Protein AF-A0A1C1CW40-F1 (afdb_monomer_lite)

Organism: NCBI:txid86049

Sequence (262 aa):
MAEMMTGASKAAVYARRAAIYAVTRKVVQNPKNLPLDTTLLHLVVASLAETRLGNVELADKHFTGLLQLLRLRNGLRTFQEIGLHLGLGMLHAFLVGQVPLFRTRGEILDALGRMRLPRARRPVPRSIRRYFEPFCFTGAHLGNLHLLNMIMAAEPAGFMDRLVYNITGSGERLTPVAMTFMIGQSAVEVREWFGPDPLVRSWETIEFVRLLAHAIVSREATARAMSGWLTGAGSADVDLEALKAEILDEWDMSQALGGLMH

pLDDT: mean 78.69, std 12.31, range [29.92, 96.56]

Structure (mmCIF, N/CA/C/O backbone):
data_AF-A0A1C1CW40-F1
#
_entry.id   AF-A0A1C1CW40-F1
#
loop_
_atom_site.group_PDB
_atom_site.id
_atom_site.type_symbol
_atom_site.label_atom_id
_atom_site.label_alt_id
_atom_site.label_comp_id
_atom_site.label_asym_id
_atom_site.label_entity_id
_atom_site.label_seq_id
_atom_site.pdbx_PDB_ins_code
_atom_site.Cartn_x
_atom_site.Cartn_y
_atom_site.Cartn_z
_atom_site.occupancy
_atom_site.B_iso_or_equiv
_atom_site.auth_seq_id
_atom_site.auth_comp_id
_atom_site.auth_asym_id
_atom_site.auth_atom_id
_atom_site.pdbx_PDB_model_num
ATOM 1 N N . MET A 1 1 ? -3.591 16.213 -8.125 1.00 32.91 1 MET A N 1
ATOM 2 C CA . MET A 1 1 ? -4.038 16.662 -9.461 1.00 32.91 1 MET A CA 1
ATOM 3 C C . MET A 1 1 ? -4.829 15.528 -10.094 1.00 32.91 1 MET A C 1
ATOM 5 O O . MET A 1 1 ? -4.238 14.505 -10.409 1.00 32.91 1 MET A O 1
ATOM 9 N N . ALA A 1 2 ? -6.154 15.652 -10.185 1.00 42.50 2 ALA A N 1
ATOM 10 C CA . ALA A 1 2 ? -6.964 14.725 -10.969 1.00 42.50 2 ALA A CA 1
ATOM 11 C C . ALA A 1 2 ? -6.813 15.131 -12.440 1.00 42.50 2 ALA A C 1
ATOM 13 O O . ALA A 1 2 ? -7.249 16.218 -12.815 1.00 42.50 2 ALA A O 1
ATOM 14 N N . GLU A 1 3 ? -6.136 14.323 -13.257 1.00 41.66 3 GLU A N 1
ATOM 15 C CA . GLU A 1 3 ? -6.159 14.515 -14.709 1.00 41.66 3 GLU A CA 1
ATOM 16 C C . GLU A 1 3 ? -7.619 14.574 -15.174 1.00 41.66 3 GLU A C 1
ATOM 18 O O . GLU A 1 3 ? -8.426 13.711 -14.816 1.00 41.66 3 GL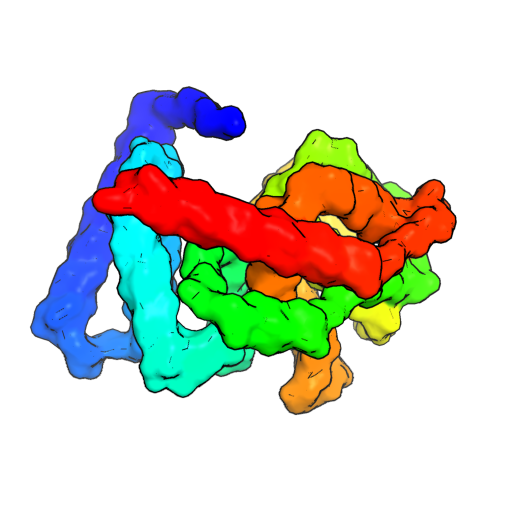U A O 1
ATOM 23 N N . MET A 1 4 ? -7.975 15.596 -15.960 1.00 43.94 4 MET A N 1
ATOM 24 C CA . MET A 1 4 ? -9.290 15.663 -16.593 1.00 43.94 4 MET A CA 1
ATOM 25 C C . MET A 1 4 ? -9.454 14.457 -17.518 1.00 43.94 4 MET A C 1
ATOM 27 O O . MET A 1 4 ? -8.972 14.441 -18.649 1.00 43.94 4 MET A O 1
ATOM 31 N N . MET A 1 5 ? -10.148 13.436 -17.022 1.00 54.47 5 MET A N 1
ATOM 32 C CA . MET A 1 5 ? -10.508 12.257 -17.793 1.00 54.47 5 MET A CA 1
ATOM 33 C C . MET A 1 5 ? -11.326 12.681 -19.019 1.00 54.47 5 MET A C 1
ATOM 35 O O . MET A 1 5 ? -12.423 13.232 -18.888 1.00 54.47 5 MET A O 1
ATOM 39 N N . THR A 1 6 ? -10.797 12.407 -20.214 1.00 55.00 6 THR A N 1
ATOM 40 C CA . THR A 1 6 ? -11.496 12.589 -21.494 1.00 55.00 6 THR A CA 1
ATOM 41 C C . THR A 1 6 ? -12.830 11.837 -21.496 1.00 55.00 6 THR A C 1
ATOM 43 O O . THR A 1 6 ? -12.980 10.831 -20.796 1.00 55.00 6 THR A O 1
ATOM 46 N N . GLY A 1 7 ? -13.802 12.266 -22.310 1.00 56.34 7 GLY A N 1
ATOM 47 C CA . GLY A 1 7 ? -15.113 11.601 -22.395 1.00 56.34 7 GLY A CA 1
ATOM 48 C C . GLY A 1 7 ? -15.015 10.089 -22.653 1.00 56.34 7 GLY A C 1
ATOM 49 O O . GLY A 1 7 ? -15.689 9.303 -21.987 1.00 56.34 7 GLY A O 1
ATOM 50 N N . ALA A 1 8 ? -14.090 9.672 -23.526 1.00 52.62 8 ALA A N 1
ATOM 51 C CA . ALA A 1 8 ? -13.811 8.262 -23.804 1.00 52.62 8 ALA A CA 1
ATOM 52 C C . ALA A 1 8 ? -13.273 7.509 -22.574 1.00 52.62 8 ALA A C 1
ATOM 54 O O . ALA A 1 8 ? -13.697 6.387 -22.289 1.00 52.62 8 ALA A O 1
ATOM 55 N N . SER A 1 9 ? -12.382 8.136 -21.799 1.00 66.81 9 SER A N 1
ATOM 56 C CA . SER A 1 9 ? -11.852 7.522 -20.580 1.00 66.81 9 SER A CA 1
ATOM 57 C C . SER A 1 9 ? -12.927 7.374 -19.494 1.00 66.81 9 SER A C 1
ATOM 59 O O . SER A 1 9 ? -12.995 6.323 -18.858 1.00 66.81 9 SER A O 1
ATOM 61 N N . LYS A 1 10 ? -13.838 8.349 -19.341 1.00 70.06 10 LYS A N 1
ATOM 62 C CA . LYS A 1 10 ? -14.982 8.235 -18.419 1.00 70.06 10 LYS A CA 1
ATOM 63 C C . LYS A 1 10 ? -15.922 7.101 -18.823 1.00 70.06 10 LYS A C 1
ATOM 65 O O . LYS A 1 10 ? -16.286 6.295 -17.971 1.00 70.06 10 LYS A O 1
ATOM 70 N N . ALA A 1 11 ? -16.275 6.995 -20.106 1.00 74.25 11 ALA A N 1
ATOM 71 C CA . ALA A 1 11 ? -17.135 5.921 -20.610 1.00 74.25 11 ALA A CA 1
ATOM 72 C C . ALA A 1 11 ? -16.536 4.529 -20.340 1.00 74.25 11 ALA A C 1
ATOM 74 O O . ALA A 1 11 ? -17.233 3.635 -19.858 1.00 74.25 11 ALA A O 1
ATOM 75 N N . ALA A 1 12 ? -15.227 4.362 -20.556 1.00 74.00 12 ALA A N 1
ATOM 76 C CA . ALA A 1 12 ? -14.528 3.119 -20.240 1.00 74.00 12 ALA A CA 1
ATOM 77 C C . ALA A 1 12 ? -14.567 2.787 -18.736 1.00 74.00 12 ALA A C 1
ATOM 79 O O . ALA A 1 12 ? -14.738 1.622 -18.368 1.00 74.00 12 ALA A O 1
ATOM 80 N N . VAL A 1 13 ? -14.443 3.787 -17.853 1.00 71.44 13 VAL A N 1
ATOM 81 C CA . VAL A 1 13 ? -14.573 3.574 -16.402 1.00 71.44 13 VAL A CA 1
ATOM 82 C C . VAL A 1 13 ? -16.010 3.221 -16.015 1.00 71.44 13 VAL A C 1
ATOM 84 O O . VAL A 1 13 ? -16.196 2.292 -15.234 1.00 71.44 13 VAL A O 1
ATOM 87 N N . TYR A 1 14 ? -17.025 3.866 -16.597 1.00 76.56 14 TYR A N 1
ATOM 88 C CA . TYR A 1 14 ? -18.431 3.514 -16.363 1.00 76.56 14 TYR A CA 1
ATOM 89 C C . TYR A 1 14 ? -18.772 2.093 -16.819 1.00 76.56 14 TYR A C 1
ATOM 91 O O . TYR A 1 14 ? -19.431 1.365 -16.081 1.00 76.56 14 TYR A O 1
ATOM 99 N N . ALA A 1 15 ? -18.288 1.668 -17.989 1.00 76.81 15 ALA A N 1
ATOM 100 C CA . ALA A 1 15 ? -18.485 0.303 -18.473 1.00 76.81 15 ALA A CA 1
ATOM 101 C C . ALA A 1 15 ? -17.858 -0.728 -17.517 1.00 76.81 15 ALA A C 1
ATOM 103 O O . ALA A 1 15 ? -18.503 -1.711 -17.147 1.00 76.81 15 ALA A O 1
ATOM 104 N N . ARG A 1 16 ? -16.630 -0.468 -17.042 1.00 71.81 16 ARG A N 1
ATOM 105 C CA . ARG A 1 16 ? -15.967 -1.312 -16.033 1.00 71.81 16 A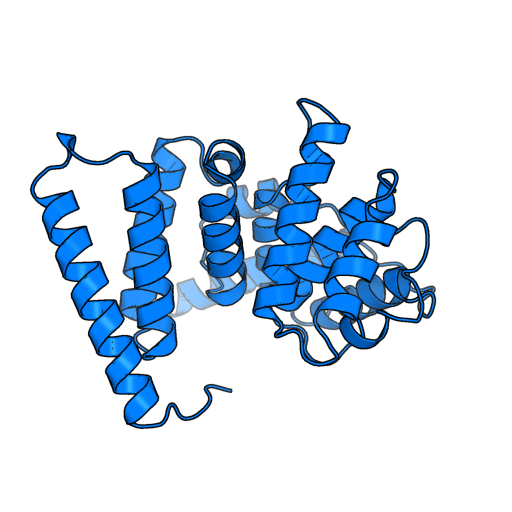RG A CA 1
ATOM 106 C C . ARG A 1 16 ? -16.745 -1.328 -14.721 1.00 71.81 16 ARG A C 1
ATOM 108 O O . ARG A 1 16 ? -16.991 -2.402 -14.191 1.00 71.81 16 ARG A O 1
ATOM 115 N N . ARG A 1 17 ? -17.187 -0.166 -14.230 1.00 76.38 17 ARG A N 1
ATOM 116 C CA . ARG A 1 17 ? -18.017 -0.025 -13.023 1.00 76.38 17 ARG A CA 1
ATOM 117 C C . ARG A 1 17 ? -19.300 -0.851 -13.113 1.00 76.38 17 ARG A C 1
ATOM 119 O O . ARG A 1 17 ? -19.607 -1.600 -12.191 1.00 76.38 17 ARG A O 1
ATOM 126 N N . ALA A 1 18 ? -20.027 -0.747 -14.225 1.00 80.25 18 ALA A N 1
ATOM 127 C CA . ALA A 1 18 ? -21.255 -1.502 -14.447 1.00 80.25 18 ALA A CA 1
ATOM 128 C C . ALA A 1 18 ? -20.997 -3.016 -14.437 1.00 80.25 18 ALA A C 1
ATOM 130 O O . ALA A 1 18 ? -21.731 -3.756 -13.784 1.00 80.25 18 ALA A O 1
ATOM 131 N N . ALA A 1 19 ? -19.922 -3.468 -15.091 1.00 76.75 19 ALA A N 1
ATOM 132 C CA . ALA A 1 19 ? -19.513 -4.869 -15.062 1.00 76.75 19 ALA A CA 1
ATOM 133 C C . ALA A 1 19 ? -19.164 -5.334 -13.638 1.00 76.75 19 ALA A C 1
ATOM 135 O O . ALA A 1 19 ? -19.649 -6.377 -13.204 1.00 76.75 19 ALA A O 1
ATOM 136 N N . ILE A 1 20 ? -18.398 -4.537 -12.885 1.00 73.44 20 ILE A N 1
ATOM 137 C CA . ILE A 1 20 ? -18.027 -4.841 -11.496 1.00 73.44 20 ILE A CA 1
ATOM 138 C C . ILE A 1 20 ? -19.280 -4.996 -10.637 1.00 73.44 20 ILE A C 1
ATOM 140 O O . ILE A 1 20 ? -19.428 -6.012 -9.972 1.00 73.44 20 ILE A O 1
ATOM 144 N N . TYR A 1 21 ? -20.225 -4.055 -10.694 1.00 79.44 21 TYR A N 1
ATOM 145 C CA . TYR A 1 21 ? -21.459 -4.141 -9.908 1.00 79.44 21 TYR A CA 1
ATOM 146 C C . TYR A 1 21 ? -22.389 -5.260 -10.343 1.00 79.44 21 TYR A C 1
ATOM 148 O O . TYR A 1 21 ? -23.025 -5.874 -9.487 1.00 79.44 21 TYR A O 1
ATOM 156 N N . ALA A 1 22 ? -22.446 -5.581 -11.634 1.00 78.12 22 ALA A N 1
ATOM 157 C CA . ALA A 1 22 ? -23.174 -6.753 -12.095 1.00 78.12 22 ALA A CA 1
ATOM 158 C C . ALA A 1 22 ? -22.599 -8.037 -11.475 1.00 78.12 22 ALA A C 1
ATOM 160 O O . ALA A 1 22 ? -23.365 -8.906 -11.057 1.00 78.12 22 ALA A O 1
ATOM 161 N N . VAL A 1 23 ? -21.271 -8.147 -11.360 1.00 71.69 23 VAL A N 1
ATOM 162 C CA . VAL A 1 23 ? -20.637 -9.296 -10.702 1.00 71.69 23 VAL A CA 1
ATOM 163 C C . VAL A 1 23 ? -20.811 -9.239 -9.181 1.00 71.69 23 VAL A C 1
ATOM 165 O O . VAL A 1 23 ? -21.270 -10.221 -8.606 1.00 71.69 23 VAL A O 1
ATOM 168 N N . THR A 1 24 ? -20.575 -8.098 -8.526 1.00 71.06 24 THR A N 1
ATOM 169 C CA . THR A 1 24 ? -20.787 -7.924 -7.076 1.00 71.06 24 THR A CA 1
ATOM 170 C C . THR A 1 24 ? -22.228 -8.236 -6.670 1.00 71.06 24 THR A C 1
ATOM 172 O O . THR A 1 24 ? -22.459 -8.873 -5.647 1.00 71.06 24 THR A O 1
ATOM 175 N N . ARG A 1 25 ? -23.224 -7.867 -7.483 1.00 75.00 25 ARG A N 1
ATOM 176 C CA . ARG A 1 25 ? -24.629 -8.206 -7.220 1.00 75.00 25 ARG A CA 1
ATOM 177 C C . ARG A 1 25 ? -24.867 -9.713 -7.264 1.00 75.00 25 ARG A C 1
ATOM 179 O O . ARG A 1 25 ? -25.531 -10.234 -6.375 1.00 75.00 25 ARG A O 1
ATOM 186 N N . LYS A 1 26 ? -24.297 -10.408 -8.256 1.00 71.88 26 LYS A N 1
ATOM 187 C CA . LYS A 1 26 ? -24.351 -11.878 -8.333 1.00 71.88 26 LYS A CA 1
ATOM 188 C C . LYS A 1 26 ? -23.695 -12.522 -7.107 1.00 71.88 26 LYS A C 1
ATOM 190 O O . LYS A 1 26 ? -24.226 -13.503 -6.597 1.00 71.88 26 LYS A O 1
ATOM 195 N N . VAL A 1 27 ? -22.599 -11.938 -6.611 1.00 66.88 27 VAL A N 1
ATOM 196 C CA . VAL A 1 27 ? -21.907 -12.376 -5.385 1.00 66.88 27 VAL A CA 1
ATOM 197 C C . VAL A 1 27 ? -22.821 -12.247 -4.165 1.00 66.88 27 VAL A C 1
ATOM 199 O O . VAL A 1 27 ? -23.014 -13.215 -3.438 1.00 66.88 27 VAL A O 1
ATOM 202 N N . VAL A 1 28 ? -23.431 -11.076 -3.961 1.00 67.88 28 VAL A N 1
ATOM 203 C CA . VAL A 1 28 ? -24.331 -10.820 -2.822 1.00 67.88 28 VAL A CA 1
ATOM 204 C C . VAL A 1 28 ? -25.572 -11.714 -2.873 1.00 67.88 28 VAL A C 1
ATOM 206 O O . VAL A 1 28 ? -26.029 -12.195 -1.840 1.00 67.88 28 VAL A O 1
ATOM 209 N N . GLN A 1 29 ? -26.113 -11.961 -4.068 1.00 74.44 29 GLN A N 1
ATOM 210 C CA . GLN A 1 29 ? -27.292 -12.810 -4.258 1.00 74.44 29 GLN A CA 1
ATOM 211 C C . GLN A 1 29 ? -27.010 -14.299 -4.038 1.00 74.44 29 GLN A C 1
ATOM 213 O O . GLN A 1 29 ? -27.935 -15.046 -3.728 1.00 74.44 29 GLN A O 1
ATOM 218 N N . ASN A 1 30 ? -25.758 -14.741 -4.181 1.00 70.69 30 ASN A N 1
ATOM 219 C CA . ASN A 1 30 ? -25.375 -16.115 -3.888 1.00 70.69 30 ASN A CA 1
ATOM 220 C C . ASN A 1 30 ? -24.040 -16.185 -3.122 1.00 70.69 30 ASN A C 1
ATOM 222 O O . ASN A 1 30 ? -22.999 -16.489 -3.713 1.00 70.69 30 ASN A O 1
ATOM 226 N N . PRO A 1 31 ? -24.069 -15.972 -1.792 1.00 62.97 31 PRO A N 1
ATOM 227 C CA . PRO A 1 31 ? -22.866 -15.978 -0.960 1.00 62.97 31 PRO A CA 1
ATOM 228 C C . PRO A 1 31 ? -22.131 -17.323 -0.951 1.00 62.97 31 PRO A C 1
ATOM 230 O O . PRO A 1 31 ? -20.929 -17.363 -0.717 1.00 62.97 31 PRO A O 1
ATOM 233 N N . LYS A 1 32 ? -22.838 -18.433 -1.217 1.00 68.19 32 LYS A N 1
ATOM 234 C CA . LYS A 1 32 ? -22.245 -19.779 -1.251 1.00 68.19 32 LYS A CA 1
ATOM 235 C C . LYS A 1 32 ? -21.368 -20.010 -2.484 1.00 68.19 32 LYS A C 1
ATOM 237 O O . LYS A 1 32 ? -20.561 -20.932 -2.478 1.00 68.19 32 LYS A O 1
ATOM 242 N N . ASN A 1 33 ? -21.526 -19.198 -3.531 1.00 54.28 33 ASN A N 1
ATOM 243 C CA . ASN A 1 33 ? -20.908 -19.448 -4.831 1.00 54.28 33 ASN A CA 1
ATOM 244 C C . ASN A 1 33 ? -19.537 -18.804 -5.028 1.00 54.28 33 ASN A C 1
ATOM 246 O O . ASN A 1 33 ? -18.923 -19.062 -6.063 1.00 54.28 33 ASN A O 1
ATOM 250 N N . LEU A 1 34 ? -19.054 -17.963 -4.111 1.00 62.97 34 LEU A N 1
ATOM 251 C CA . LEU A 1 34 ? -17.826 -17.211 -4.353 1.00 62.97 34 LEU A CA 1
ATOM 252 C C . LEU A 1 34 ? -16.822 -17.290 -3.202 1.00 62.97 34 LEU A C 1
ATOM 254 O O . LEU A 1 34 ? -17.159 -16.952 -2.067 1.00 62.97 34 LEU A O 1
ATOM 258 N N . PRO A 1 35 ? -15.566 -17.676 -3.503 1.00 73.50 35 PRO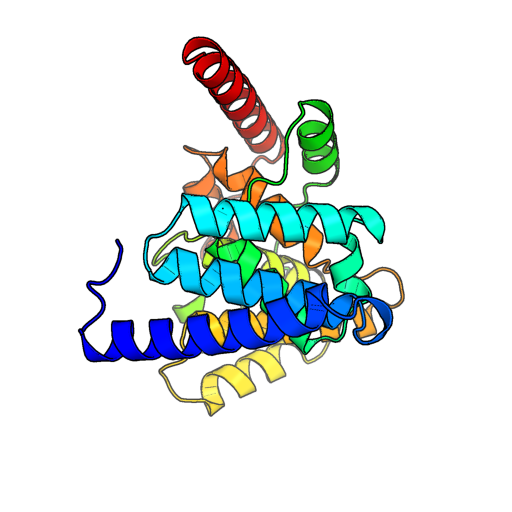 A N 1
ATOM 259 C CA . PRO A 1 35 ? -14.463 -17.565 -2.564 1.00 73.50 35 PRO A CA 1
ATOM 260 C C . PRO A 1 35 ? -14.303 -16.119 -2.086 1.00 73.50 35 PRO A C 1
ATOM 262 O O . PRO A 1 35 ? -14.406 -15.175 -2.876 1.00 73.50 35 PRO A O 1
ATOM 265 N N . LEU A 1 36 ? -13.990 -15.948 -0.801 1.00 78.56 36 LEU A N 1
ATOM 266 C CA . LEU A 1 36 ? -13.732 -14.650 -0.173 1.00 78.56 36 LEU A CA 1
ATOM 267 C C . LEU A 1 36 ? -12.749 -13.789 -0.989 1.00 78.56 36 LEU A C 1
ATOM 269 O O . LEU A 1 36 ? -12.988 -12.599 -1.182 1.00 78.56 36 LEU A O 1
ATOM 273 N N . ASP A 1 37 ? -11.699 -14.401 -1.537 1.00 81.62 37 ASP A N 1
ATOM 274 C CA . ASP A 1 37 ? -10.682 -13.768 -2.388 1.00 81.62 37 ASP A CA 1
ATOM 275 C C . ASP A 1 37 ? -11.281 -13.016 -3.577 1.00 81.62 37 ASP A C 1
ATOM 277 O O . ASP A 1 37 ? -10.875 -11.894 -3.895 1.00 81.62 37 ASP A O 1
ATOM 281 N N . THR A 1 38 ? -12.284 -13.612 -4.224 1.00 78.69 38 THR A N 1
ATOM 282 C CA . THR A 1 38 ? -12.960 -12.986 -5.354 1.00 78.69 38 THR A CA 1
ATOM 283 C C . THR A 1 38 ? -13.763 -11.779 -4.889 1.00 78.69 38 THR A C 1
ATOM 285 O O . THR A 1 38 ? -13.698 -10.729 -5.523 1.00 78.69 38 THR A O 1
ATOM 288 N N . THR A 1 39 ? -14.473 -11.874 -3.765 1.00 81.50 39 THR A N 1
ATOM 289 C CA . THR A 1 39 ? -15.225 -10.745 -3.194 1.00 81.50 39 THR A CA 1
ATOM 290 C C . THR A 1 39 ? -14.305 -9.582 -2.823 1.00 81.50 39 THR A C 1
ATOM 292 O O . THR A 1 39 ? -14.601 -8.434 -3.159 1.00 81.50 39 THR A O 1
ATOM 295 N N . LEU A 1 40 ? -13.159 -9.871 -2.201 1.00 84.25 40 LEU A N 1
ATOM 296 C CA . LEU A 1 40 ? -12.151 -8.864 -1.868 1.00 84.25 40 LEU A CA 1
ATOM 297 C C . LEU A 1 40 ? -11.653 -8.142 -3.131 1.00 84.25 40 LEU A C 1
ATOM 299 O O . LEU A 1 40 ? -11.617 -6.913 -3.156 1.00 84.25 40 LEU A O 1
ATOM 303 N N . LEU A 1 41 ? -11.340 -8.881 -4.204 1.00 82.44 41 LEU A N 1
ATOM 304 C CA . LEU A 1 41 ? -10.945 -8.279 -5.482 1.00 82.44 41 LEU A CA 1
ATOM 305 C C . LEU A 1 41 ? -12.039 -7.358 -6.037 1.00 82.44 41 LEU A C 1
ATOM 307 O O . LEU A 1 41 ? -11.741 -6.258 -6.493 1.00 82.44 41 LEU A O 1
ATOM 311 N N . HIS A 1 42 ? -13.303 -7.776 -6.002 1.00 82.38 42 HIS A N 1
ATOM 312 C CA . HIS A 1 42 ? -14.392 -6.961 -6.540 1.00 82.38 42 HIS A CA 1
ATOM 313 C C . HIS A 1 42 ? -14.547 -5.639 -5.793 1.00 82.38 42 HIS A C 1
ATOM 315 O O . HIS A 1 42 ? -14.714 -4.604 -6.435 1.00 82.38 42 HIS A O 1
ATOM 321 N N . LEU A 1 43 ? -14.435 -5.657 -4.463 1.00 85.81 43 LEU A N 1
ATOM 322 C CA . LEU A 1 43 ? -14.457 -4.436 -3.658 1.00 85.81 43 LEU A CA 1
ATOM 323 C C . LEU A 1 43 ? -13.277 -3.528 -3.999 1.00 85.81 43 LEU A C 1
ATOM 325 O O . LEU A 1 43 ? -13.469 -2.338 -4.202 1.00 85.81 43 LEU A O 1
ATOM 329 N N . VAL A 1 44 ? -12.082 -4.092 -4.165 1.00 86.06 44 VAL A N 1
ATOM 330 C CA . VAL A 1 44 ? -10.878 -3.347 -4.559 1.00 86.06 44 VAL A CA 1
ATOM 331 C C . VAL A 1 44 ? -11.054 -2.647 -5.904 1.00 86.06 44 VAL A C 1
ATOM 333 O O . VAL A 1 44 ? -10.777 -1.452 -6.035 1.00 86.06 44 VAL A O 1
ATOM 336 N N . VAL A 1 45 ? -11.518 -3.378 -6.918 1.00 83.31 45 VAL A N 1
ATOM 337 C CA . VAL A 1 45 ? -11.703 -2.818 -8.261 1.00 83.31 45 VAL A CA 1
ATOM 338 C C . VAL A 1 45 ? -12.848 -1.798 -8.258 1.00 83.31 45 VAL A C 1
ATOM 340 O O . VAL A 1 45 ? -12.723 -0.759 -8.908 1.00 83.31 45 VAL A O 1
ATOM 343 N N . ALA A 1 46 ? -13.922 -2.040 -7.498 1.00 84.56 46 ALA A N 1
ATOM 344 C CA . ALA A 1 46 ? -15.003 -1.075 -7.303 1.00 84.56 46 ALA A CA 1
ATOM 345 C C . ALA A 1 46 ? -14.485 0.220 -6.666 1.00 84.56 46 ALA A C 1
ATOM 347 O O . ALA A 1 46 ? -14.699 1.289 -7.233 1.00 84.56 46 ALA A O 1
ATOM 348 N N . SER A 1 47 ? -13.737 0.131 -5.561 1.00 84.88 47 SER A N 1
ATOM 349 C CA . SER A 1 47 ? -13.127 1.289 -4.902 1.00 84.88 47 SER A CA 1
ATOM 350 C C . SER A 1 47 ? -12.281 2.104 -5.874 1.00 84.88 47 SER A C 1
ATOM 352 O O . SER A 1 47 ? -12.494 3.303 -6.020 1.00 84.88 47 SER A O 1
ATOM 354 N N . LEU A 1 48 ? -11.367 1.455 -6.605 1.00 83.06 48 LEU A N 1
ATOM 355 C CA . LEU A 1 48 ? -10.498 2.132 -7.570 1.00 83.06 48 LEU A CA 1
ATOM 356 C C . LEU A 1 48 ? -11.274 2.792 -8.713 1.00 83.06 48 LEU A C 1
ATOM 358 O O . LEU A 1 48 ? -10.888 3.866 -9.180 1.00 83.06 48 LEU A O 1
ATOM 362 N N . ALA A 1 49 ? -12.347 2.157 -9.190 1.00 83.50 49 ALA A N 1
ATOM 363 C CA . ALA A 1 49 ? -13.206 2.735 -10.215 1.00 83.50 49 ALA A CA 1
ATOM 364 C C . ALA A 1 49 ? -13.916 3.992 -9.695 1.00 83.50 49 ALA A C 1
ATOM 366 O O . ALA A 1 49 ? -13.913 5.011 -10.383 1.00 83.50 49 ALA A O 1
ATOM 367 N N . GLU A 1 50 ? -14.460 3.952 -8.478 1.00 84.56 50 GLU A N 1
ATOM 368 C CA . GLU A 1 50 ? -15.136 5.100 -7.868 1.00 84.56 50 GLU A CA 1
ATOM 369 C C . GLU A 1 50 ? -14.171 6.245 -7.548 1.00 84.56 50 GLU A C 1
ATOM 371 O O . GLU A 1 50 ? -14.474 7.394 -7.867 1.00 84.56 50 GLU A O 1
ATOM 376 N N . THR A 1 51 ? -12.969 5.948 -7.040 1.00 83.12 51 THR A N 1
ATOM 377 C CA . THR A 1 51 ? -11.910 6.951 -6.844 1.00 83.12 51 THR A CA 1
ATOM 378 C C . THR A 1 51 ? -11.572 7.660 -8.156 1.00 83.12 51 THR A C 1
ATOM 380 O O . THR A 1 51 ? -11.475 8.884 -8.189 1.00 83.12 51 THR A O 1
ATOM 383 N N . ARG A 1 52 ? -11.445 6.917 -9.265 1.00 79.12 52 ARG A N 1
ATOM 384 C CA . ARG A 1 52 ? -11.166 7.500 -10.592 1.00 79.12 52 ARG A CA 1
ATOM 385 C C . ARG A 1 52 ? -12.318 8.342 -11.135 1.00 79.12 52 ARG A C 1
ATOM 387 O O . ARG A 1 52 ? -12.073 9.277 -11.888 1.00 79.12 52 ARG A O 1
ATOM 394 N N . LEU A 1 53 ? -13.557 8.024 -10.764 1.00 81.25 53 LEU A N 1
ATOM 395 C CA . LEU A 1 53 ? -14.731 8.827 -11.113 1.00 81.25 53 LEU A CA 1
ATOM 396 C C . LEU A 1 53 ? -14.911 10.057 -10.213 1.00 81.25 53 LEU A C 1
ATOM 398 O O . LEU A 1 53 ? -15.760 10.890 -10.518 1.00 81.25 53 LEU A O 1
ATOM 402 N N . GLY A 1 54 ? -14.127 10.188 -9.137 1.00 82.19 54 GLY A N 1
ATOM 403 C CA . GLY A 1 54 ? -14.271 11.255 -8.146 1.00 82.19 54 GLY A CA 1
ATOM 404 C C . GLY A 1 54 ? -15.373 11.004 -7.110 1.00 82.19 54 GLY A C 1
ATOM 405 O O . GLY A 1 54 ? -15.681 11.895 -6.324 1.00 82.19 54 GLY A O 1
ATOM 406 N N . ASN A 1 55 ? -15.951 9.799 -7.064 1.00 84.25 55 ASN A N 1
ATOM 407 C CA . ASN A 1 55 ? -16.992 9.420 -6.105 1.00 84.25 55 ASN A CA 1
ATOM 408 C C . ASN A 1 55 ? -16.364 8.944 -4.785 1.00 84.25 55 ASN A C 1
ATOM 410 O O . ASN A 1 55 ? -16.419 7.758 -4.452 1.00 84.25 55 ASN A O 1
ATOM 414 N N . VAL A 1 56 ? -15.746 9.868 -4.047 1.00 82.19 56 VAL A N 1
ATOM 415 C CA . VAL A 1 56 ? -14.954 9.564 -2.838 1.00 82.19 56 VAL A CA 1
ATOM 416 C C . VAL A 1 56 ? -15.774 8.810 -1.786 1.00 82.19 56 VAL A C 1
ATOM 418 O O . VAL A 1 56 ? -15.363 7.741 -1.352 1.00 82.19 56 VAL A O 1
ATOM 421 N N . GLU A 1 57 ? -16.983 9.280 -1.469 1.00 85.06 57 GLU A N 1
ATOM 422 C CA . GLU A 1 57 ? -17.849 8.646 -0.461 1.00 85.06 57 GLU A CA 1
ATOM 423 C C . GLU A 1 57 ? -18.174 7.179 -0.799 1.00 85.06 57 GLU A C 1
ATOM 425 O O . GLU A 1 57 ? -18.221 6.305 0.069 1.00 85.06 57 GLU A O 1
ATOM 430 N N . LEU A 1 58 ? -18.398 6.879 -2.082 1.00 84.75 58 LEU A N 1
ATOM 431 C CA . LEU A 1 58 ? -18.707 5.519 -2.513 1.00 84.75 58 LEU A CA 1
ATOM 432 C C . LEU A 1 58 ? -17.453 4.639 -2.535 1.00 84.75 58 LEU A C 1
ATOM 434 O O . LEU A 1 58 ? -17.529 3.466 -2.172 1.00 84.75 58 LEU A O 1
ATOM 438 N N . ALA A 1 59 ? -16.302 5.203 -2.908 1.00 85.62 59 ALA A N 1
ATOM 439 C CA . ALA A 1 59 ? -15.020 4.520 -2.781 1.00 85.62 59 ALA A CA 1
ATOM 440 C C . ALA A 1 59 ? -14.738 4.134 -1.317 1.00 85.62 59 ALA A C 1
ATOM 442 O O . ALA A 1 59 ? -14.356 2.992 -1.052 1.00 85.62 59 ALA A O 1
ATOM 443 N N . ASP A 1 60 ? -15.014 5.034 -0.370 1.00 85.38 60 ASP A N 1
ATOM 444 C CA . ASP A 1 60 ? -14.837 4.799 1.066 1.00 85.38 60 ASP A CA 1
ATOM 445 C C . ASP A 1 60 ? -15.750 3.693 1.593 1.00 85.38 60 ASP A C 1
ATOM 447 O O . ASP A 1 60 ? -15.319 2.863 2.398 1.00 85.38 60 ASP A O 1
ATOM 451 N N . LYS A 1 61 ? -16.992 3.606 1.102 1.00 85.94 61 LYS A N 1
ATOM 452 C CA . LYS A 1 61 ? -17.900 2.492 1.425 1.00 85.94 61 LYS A CA 1
ATOM 453 C C . LYS A 1 61 ? -17.329 1.152 0.963 1.00 85.94 61 LYS A C 1
ATOM 455 O O . LYS A 1 61 ? -17.320 0.195 1.740 1.00 85.94 61 LYS A O 1
ATOM 460 N N . HIS A 1 62 ? -16.792 1.080 -0.257 1.00 86.81 62 HIS A N 1
ATOM 461 C CA . HIS A 1 62 ? -16.163 -0.145 -0.768 1.00 86.81 62 HIS A CA 1
ATOM 462 C C . HIS A 1 62 ? -14.895 -0.510 -0.001 1.00 86.81 62 HIS A C 1
ATOM 464 O O . HIS A 1 62 ? -14.716 -1.672 0.364 1.00 86.81 62 HIS A O 1
ATOM 470 N N . PHE A 1 63 ? -14.047 0.470 0.318 1.00 87.44 63 PHE A N 1
ATOM 471 C CA . PHE A 1 63 ? -12.860 0.243 1.140 1.00 87.44 63 PHE A CA 1
ATOM 472 C C . PHE A 1 63 ? -13.212 -0.178 2.570 1.00 87.44 63 PHE A C 1
ATOM 474 O O . PHE A 1 63 ? -12.552 -1.046 3.140 1.00 87.44 63 PHE A O 1
ATOM 481 N N . THR A 1 64 ? -14.283 0.369 3.138 1.00 86.19 64 THR A N 1
ATOM 482 C CA . THR A 1 64 ? -14.781 -0.040 4.453 1.00 86.19 64 THR A CA 1
ATOM 483 C C . THR A 1 64 ? -15.271 -1.484 4.426 1.00 86.19 64 THR A C 1
ATOM 485 O O . THR A 1 64 ? -14.889 -2.266 5.298 1.00 86.19 64 THR A O 1
ATOM 488 N N . GLY A 1 65 ? -16.051 -1.867 3.409 1.00 85.12 65 GLY A N 1
ATOM 489 C CA . GLY A 1 65 ? -16.472 -3.255 3.208 1.00 85.12 65 GLY A CA 1
ATOM 490 C C . GLY A 1 65 ? -15.281 -4.199 3.024 1.00 85.12 65 GLY A C 1
ATOM 491 O O . GLY A 1 65 ? -15.233 -5.268 3.630 1.00 85.12 65 GLY A O 1
ATOM 492 N N . LEU A 1 66 ? -14.271 -3.773 2.260 1.00 87.19 66 LEU A N 1
ATOM 493 C CA . LEU A 1 66 ? -13.029 -4.520 2.061 1.00 87.19 66 LEU A CA 1
ATOM 494 C C . LEU A 1 66 ? -12.312 -4.765 3.393 1.00 87.19 66 LEU A C 1
ATOM 496 O O . LEU A 1 66 ? -11.961 -5.900 3.705 1.00 87.19 66 LEU A O 1
ATOM 500 N N . LEU A 1 67 ? -12.133 -3.720 4.202 1.00 87.94 67 LEU A N 1
ATOM 501 C CA . LEU A 1 67 ? -11.497 -3.819 5.515 1.00 87.94 67 LEU A CA 1
ATOM 502 C C . LEU A 1 67 ? -12.276 -4.713 6.481 1.00 87.94 67 LEU A C 1
ATOM 504 O O . LEU A 1 67 ? -11.663 -5.470 7.232 1.00 87.94 67 LEU A O 1
ATOM 508 N N . GLN A 1 68 ? -13.608 -4.654 6.468 1.00 86.38 68 GLN A N 1
ATOM 509 C CA . GLN A 1 68 ? -14.442 -5.540 7.282 1.00 86.38 68 GLN A CA 1
ATOM 510 C C . GLN A 1 68 ? -14.236 -7.008 6.898 1.00 86.38 68 GLN A C 1
ATOM 512 O O . GLN A 1 68 ? -14.005 -7.836 7.776 1.00 86.38 68 GLN A O 1
ATOM 517 N N . LEU A 1 69 ? -14.238 -7.329 5.602 1.00 85.06 69 LEU A N 1
ATOM 518 C CA . LEU A 1 69 ? -13.997 -8.696 5.137 1.00 85.06 69 LEU A CA 1
ATOM 519 C C . LEU A 1 69 ? -12.574 -9.180 5.435 1.00 85.06 69 LEU A C 1
ATOM 521 O O . LEU A 1 69 ? -12.392 -10.327 5.835 1.00 85.06 69 LEU A O 1
ATOM 525 N N . LEU A 1 70 ? -11.569 -8.310 5.300 1.00 87.75 70 LEU A N 1
ATOM 526 C CA . LEU A 1 70 ? -10.195 -8.634 5.689 1.00 87.75 70 LEU A CA 1
ATOM 527 C C . LEU A 1 70 ? -10.110 -8.969 7.182 1.00 87.75 70 LEU A C 1
ATOM 529 O O . LEU A 1 70 ? -9.483 -9.961 7.550 1.00 87.75 70 LEU A O 1
ATOM 533 N N . ARG A 1 71 ? -10.773 -8.186 8.044 1.00 86.31 71 ARG A N 1
ATOM 534 C CA . ARG A 1 71 ? -10.818 -8.415 9.499 1.00 86.31 71 ARG A CA 1
ATOM 535 C C . ARG A 1 71 ? -11.461 -9.748 9.878 1.00 86.31 71 ARG A C 1
ATOM 537 O O . ARG A 1 71 ? -11.009 -10.353 10.839 1.00 86.31 71 ARG A O 1
ATOM 544 N N . LEU A 1 72 ? -12.452 -10.220 9.120 1.00 84.50 72 LEU A N 1
ATOM 545 C CA . LEU A 1 72 ? -13.077 -11.529 9.356 1.00 84.50 72 LEU A CA 1
ATOM 546 C C . LEU A 1 72 ? -12.155 -12.718 9.053 1.00 84.50 72 LEU A C 1
ATOM 548 O O . LEU A 1 72 ? -12.423 -13.815 9.530 1.00 84.50 72 LEU A O 1
ATOM 552 N N . ARG A 1 73 ? -11.094 -12.520 8.263 1.00 82.44 73 ARG A N 1
ATOM 553 C CA . ARG A 1 73 ? -10.124 -13.572 7.942 1.00 82.44 73 ARG A CA 1
ATOM 554 C C . ARG A 1 73 ? -8.876 -13.478 8.810 1.00 82.44 73 ARG A C 1
ATOM 556 O O . ARG A 1 73 ? -8.629 -14.366 9.613 1.00 82.44 73 ARG A O 1
ATOM 563 N N . ASN A 1 74 ? -8.077 -12.425 8.621 1.00 85.50 74 ASN A N 1
ATOM 564 C CA . ASN A 1 74 ? -6.811 -12.237 9.345 1.00 85.50 74 ASN A CA 1
ATOM 565 C C . ASN A 1 74 ? -6.277 -10.788 9.264 1.00 85.50 74 ASN A C 1
ATOM 567 O O . ASN A 1 74 ? -5.071 -10.528 9.268 1.00 85.50 74 ASN A O 1
ATOM 571 N N . GLY A 1 75 ? -7.170 -9.813 9.076 1.00 87.25 75 GLY A N 1
ATOM 572 C CA . GLY A 1 75 ? -6.807 -8.421 8.806 1.00 87.25 75 GLY A CA 1
ATOM 573 C C . GLY A 1 75 ? -5.948 -8.279 7.545 1.00 87.25 75 GLY A C 1
ATOM 574 O O . GLY A 1 75 ? -6.126 -9.009 6.566 1.00 87.25 75 GLY A O 1
ATOM 575 N N . LEU A 1 76 ? -4.984 -7.354 7.568 1.00 86.44 76 LEU A N 1
ATOM 576 C CA . LEU A 1 76 ? -4.062 -7.143 6.445 1.00 86.44 76 LEU A CA 1
ATOM 577 C C . LEU A 1 76 ? -3.124 -8.341 6.200 1.00 86.44 76 LEU A C 1
ATOM 579 O O . LEU A 1 76 ? -2.616 -8.490 5.089 1.00 86.44 76 LEU A O 1
ATOM 583 N N . ARG A 1 77 ? -2.930 -9.242 7.177 1.00 83.81 77 ARG A N 1
ATOM 584 C CA . ARG A 1 77 ? -2.114 -10.458 6.982 1.00 83.81 77 ARG A CA 1
ATOM 585 C C . ARG A 1 77 ? -2.703 -11.394 5.928 1.00 83.81 77 ARG A C 1
ATOM 587 O O . ARG A 1 77 ? -1.947 -12.093 5.263 1.00 83.81 77 ARG A O 1
ATOM 594 N N . THR A 1 78 ? -4.010 -11.296 5.669 1.00 83.75 78 THR A N 1
ATOM 595 C CA . THR A 1 78 ? -4.701 -11.948 4.541 1.00 83.75 78 THR A CA 1
ATOM 596 C C . THR A 1 78 ? -3.957 -11.796 3.211 1.00 83.75 78 THR A C 1
ATOM 598 O O . THR A 1 78 ? -3.978 -12.704 2.387 1.00 83.75 78 THR A O 1
ATOM 601 N N . PHE A 1 79 ? -3.258 -10.678 2.987 1.00 78.62 79 PHE A N 1
ATOM 602 C CA . PHE A 1 79 ? -2.520 -10.425 1.745 1.00 78.62 79 PHE A CA 1
ATOM 603 C C . PHE A 1 79 ? -1.417 -11.455 1.473 1.00 78.62 79 PHE A C 1
ATOM 605 O O . PHE A 1 79 ? -0.959 -11.573 0.340 1.00 78.62 79 PHE A O 1
ATOM 612 N N . GLN A 1 80 ? -0.977 -12.182 2.501 1.00 73.62 80 GLN A N 1
ATOM 613 C CA . GLN A 1 80 ? 0.018 -13.244 2.390 1.00 73.62 80 GLN A CA 1
ATOM 614 C C . GLN A 1 80 ? -0.601 -14.603 2.026 1.00 73.62 80 GLN A C 1
ATOM 616 O O . GLN A 1 80 ? 0.128 -15.498 1.594 1.00 73.62 80 GLN A O 1
ATOM 621 N N . GLU A 1 81 ? -1.913 -14.752 2.202 1.00 76.38 81 GLU A N 1
ATOM 622 C CA . GLU A 1 81 ? -2.660 -16.001 2.025 1.00 76.38 81 GLU A CA 1
ATOM 623 C C . GLU A 1 81 ? -3.438 -16.051 0.700 1.00 76.38 81 GLU A C 1
ATOM 625 O O . GLU A 1 81 ? -3.894 -17.116 0.294 1.00 76.38 81 GLU A O 1
ATOM 630 N N . ILE A 1 82 ? -3.626 -14.905 0.041 1.00 79.38 82 ILE A N 1
ATOM 631 C CA . ILE A 1 82 ? -4.307 -14.807 -1.256 1.00 79.38 82 ILE A CA 1
ATOM 632 C C . ILE A 1 82 ? -3.333 -14.993 -2.419 1.00 79.38 82 ILE A C 1
ATOM 634 O O . ILE A 1 82 ? -2.134 -14.736 -2.298 1.00 79.38 82 ILE A O 1
ATOM 638 N N . GLY A 1 83 ? -3.864 -15.399 -3.576 1.00 74.94 83 GLY A N 1
ATOM 639 C CA . GLY A 1 83 ? -3.074 -15.547 -4.800 1.00 74.94 83 GLY A CA 1
ATOM 640 C C . GLY A 1 83 ? -2.299 -14.271 -5.153 1.00 74.94 83 GLY A C 1
ATOM 641 O O . GLY A 1 83 ? -2.826 -13.163 -5.031 1.00 74.94 83 GLY A O 1
ATOM 642 N N . LEU A 1 84 ? -1.055 -14.430 -5.621 1.00 75.00 84 LEU A N 1
ATOM 643 C CA . LEU A 1 84 ? -0.095 -13.341 -5.866 1.00 75.00 84 LEU A CA 1
ATOM 644 C C . LEU A 1 84 ? -0.707 -12.142 -6.605 1.00 75.00 84 LEU A C 1
ATOM 646 O O . LEU A 1 84 ? -0.632 -11.004 -6.151 1.00 75.00 84 LEU A O 1
ATOM 650 N N . HIS A 1 85 ? -1.362 -12.404 -7.731 1.00 72.06 85 HIS A N 1
ATOM 651 C CA . HIS A 1 85 ? -1.985 -11.388 -8.579 1.00 72.06 85 HIS A CA 1
ATOM 652 C C . HIS A 1 85 ? -3.077 -10.597 -7.839 1.00 72.06 85 HIS A C 1
ATOM 654 O O . HIS A 1 85 ? -3.182 -9.382 -8.015 1.00 72.06 85 HIS A O 1
ATOM 660 N N . LEU A 1 86 ? -3.846 -11.255 -6.966 1.00 78.25 86 LEU A N 1
ATOM 661 C CA . LEU A 1 86 ? -4.846 -10.595 -6.126 1.00 78.25 86 LEU A CA 1
ATOM 662 C C . LEU A 1 86 ? -4.176 -9.736 -5.056 1.00 78.25 86 LEU A C 1
ATOM 664 O O . LEU A 1 86 ? -4.519 -8.563 -4.922 1.00 78.25 86 LEU A O 1
ATOM 668 N N . GLY A 1 87 ? -3.184 -10.284 -4.350 1.00 80.38 87 GLY A N 1
ATOM 669 C CA . GLY A 1 87 ? -2.439 -9.561 -3.318 1.00 80.38 87 GLY A CA 1
ATOM 670 C C . GLY A 1 87 ? -1.771 -8.293 -3.837 1.00 80.38 87 GLY A C 1
ATOM 671 O O . GLY A 1 87 ? -1.841 -7.253 -3.182 1.00 80.38 87 GLY A O 1
ATOM 672 N N . LEU A 1 88 ? -1.208 -8.337 -5.046 1.00 79.19 88 LEU A N 1
ATOM 673 C CA . LEU A 1 88 ? -0.622 -7.164 -5.697 1.00 79.19 88 LEU A CA 1
ATOM 674 C C . LEU A 1 88 ? -1.671 -6.125 -6.094 1.00 79.19 88 LEU A C 1
ATOM 676 O O . LEU A 1 88 ? -1.457 -4.930 -5.884 1.00 79.19 88 LEU A O 1
ATOM 680 N N . GLY A 1 89 ? -2.817 -6.564 -6.622 1.00 79.88 89 GLY A N 1
ATOM 681 C CA . GLY A 1 89 ? -3.929 -5.669 -6.942 1.00 79.88 89 GLY A CA 1
ATOM 682 C C . GLY A 1 89 ? -4.460 -4.947 -5.703 1.00 79.88 89 GLY A C 1
ATOM 683 O O . GLY A 1 89 ? -4.678 -3.735 -5.737 1.00 79.88 89 GLY A O 1
ATOM 684 N N . MET A 1 90 ? -4.599 -5.669 -4.588 1.00 83.75 90 MET A N 1
ATOM 685 C CA . MET A 1 90 ? -4.990 -5.080 -3.310 1.00 83.75 90 MET A CA 1
ATOM 686 C C . MET A 1 90 ? -3.924 -4.117 -2.794 1.00 83.75 90 MET A C 1
ATOM 688 O O . MET A 1 90 ? -4.255 -2.990 -2.443 1.00 83.75 90 MET A O 1
ATOM 692 N N . LEU A 1 91 ? -2.648 -4.512 -2.796 1.00 85.12 91 LEU A N 1
ATOM 693 C CA . LEU A 1 91 ? -1.548 -3.657 -2.345 1.00 85.12 91 LEU A CA 1
ATOM 694 C C . LEU A 1 91 ? -1.561 -2.334 -3.108 1.00 85.12 91 LEU A C 1
ATOM 696 O O . LEU A 1 91 ? -1.594 -1.267 -2.501 1.00 85.12 91 LEU A O 1
ATOM 700 N N . HIS A 1 92 ? -1.625 -2.403 -4.437 1.00 84.12 92 HIS A N 1
ATOM 701 C CA . HIS A 1 92 ? -1.709 -1.220 -5.280 1.00 84.12 92 HIS A CA 1
ATOM 702 C C . HIS A 1 92 ? -2.915 -0.341 -4.920 1.00 84.12 92 HIS A C 1
ATOM 704 O O . HIS A 1 92 ? -2.782 0.878 -4.821 1.00 84.12 92 HIS A O 1
ATOM 710 N N . ALA A 1 93 ? -4.077 -0.945 -4.669 1.00 83.62 93 ALA A N 1
ATOM 711 C CA . ALA A 1 93 ? -5.272 -0.200 -4.304 1.00 83.62 93 ALA A CA 1
ATOM 712 C C . ALA A 1 93 ? -5.157 0.524 -2.963 1.00 83.62 93 ALA A C 1
ATOM 714 O O . ALA A 1 93 ? -5.573 1.675 -2.867 1.00 83.62 93 ALA A O 1
ATOM 715 N N . PHE A 1 94 ? -4.551 -0.104 -1.956 1.00 86.44 94 PHE A N 1
ATOM 716 C CA . PHE A 1 94 ? -4.291 0.542 -0.669 1.00 86.44 94 PHE A CA 1
ATOM 717 C C . PHE A 1 94 ? -3.310 1.709 -0.808 1.00 86.44 94 PHE A C 1
ATOM 719 O O . PHE A 1 94 ? -3.542 2.783 -0.252 1.00 86.44 94 PHE A O 1
ATOM 726 N N . LEU A 1 95 ? -2.252 1.526 -1.601 1.00 85.56 95 LEU A N 1
ATOM 727 C CA . LEU A 1 95 ? -1.241 2.554 -1.834 1.00 85.56 95 LEU A CA 1
ATOM 728 C C . LEU A 1 95 ? -1.779 3.772 -2.602 1.00 85.56 95 LEU A C 1
ATOM 730 O O . LEU A 1 95 ? -1.319 4.892 -2.377 1.00 85.56 95 LEU A O 1
ATOM 734 N N . VAL A 1 96 ? -2.739 3.564 -3.509 1.00 80.69 96 VAL A N 1
ATOM 735 C CA . VAL A 1 96 ? -3.368 4.639 -4.296 1.00 80.69 96 VAL A CA 1
ATOM 736 C C . VAL A 1 96 ? -4.551 5.272 -3.562 1.00 80.69 96 VAL A C 1
ATOM 738 O O . VAL A 1 96 ? -4.707 6.488 -3.607 1.00 80.69 96 VAL A O 1
ATOM 741 N N . GLY A 1 97 ? -5.380 4.469 -2.894 1.00 75.75 97 GLY A N 1
ATOM 742 C CA . GLY A 1 97 ? -6.642 4.909 -2.294 1.00 75.75 97 GLY A CA 1
ATOM 743 C C . GLY A 1 97 ? -6.513 5.623 -0.949 1.00 75.75 97 GLY A C 1
ATOM 744 O O . GLY A 1 97 ? -7.506 6.155 -0.475 1.00 75.75 97 GLY A O 1
ATOM 745 N N . GLN A 1 98 ? -5.328 5.624 -0.321 1.00 70.50 98 GLN A N 1
ATOM 746 C CA . GLN A 1 98 ? -5.098 6.189 1.021 1.00 70.50 98 GLN A CA 1
ATOM 747 C C . GLN A 1 98 ? -6.127 5.725 2.067 1.00 70.50 98 GLN A C 1
ATOM 749 O O . GLN A 1 98 ? -6.545 6.490 2.934 1.00 70.50 98 GLN A O 1
ATOM 754 N N . VAL A 1 99 ? -6.506 4.452 1.996 1.00 73.81 99 VAL A N 1
ATOM 755 C CA . VAL A 1 99 ? -7.560 3.842 2.814 1.00 73.81 99 VAL A CA 1
ATOM 756 C C . VAL A 1 99 ? -7.335 4.107 4.314 1.00 73.81 99 VAL A C 1
ATOM 758 O O . VAL A 1 99 ? -6.220 3.889 4.796 1.00 73.81 99 VAL A O 1
ATOM 761 N N . PRO A 1 100 ? -8.351 4.549 5.080 1.00 74.62 100 PRO A N 1
ATOM 762 C CA . PRO A 1 100 ? -8.222 4.727 6.524 1.00 74.62 100 PRO A CA 1
ATOM 763 C C . PRO A 1 100 ? -8.058 3.369 7.223 1.00 74.62 100 PRO A C 1
ATOM 765 O O . PRO A 1 100 ? -9.000 2.581 7.313 1.00 74.62 100 PRO A O 1
ATOM 768 N N . LEU A 1 101 ? -6.845 3.085 7.702 1.00 85.31 101 LEU A N 1
ATOM 769 C CA . LEU A 1 101 ? -6.514 1.825 8.383 1.00 85.31 101 LEU A CA 1
ATOM 770 C C . LEU A 1 101 ? -6.764 1.881 9.891 1.00 85.31 101 LEU A C 1
ATOM 772 O O . LEU A 1 101 ? -7.288 0.922 10.455 1.00 85.31 101 LEU A O 1
ATOM 776 N N . PHE A 1 102 ? -6.381 2.997 10.514 1.00 88.19 102 PHE A N 1
ATOM 777 C CA . PHE A 1 102 ? -6.361 3.176 11.964 1.00 88.19 102 PHE A CA 1
ATOM 778 C C . PHE A 1 102 ? -7.575 3.988 12.412 1.00 88.19 102 PHE A C 1
ATOM 780 O O . PHE A 1 102 ? -7.873 5.041 11.850 1.00 88.19 102 PHE A O 1
ATOM 787 N N . ARG A 1 103 ? -8.279 3.477 13.416 1.00 84.19 103 ARG A N 1
ATOM 788 C CA . ARG A 1 103 ? -9.482 4.048 14.031 1.00 84.19 103 ARG A CA 1
ATOM 789 C C . ARG A 1 103 ? -9.271 4.407 15.490 1.00 84.19 103 ARG A C 1
ATOM 791 O O . ARG A 1 103 ? -10.019 5.213 16.024 1.00 84.19 103 ARG A O 1
ATOM 798 N N . THR A 1 104 ? -8.307 3.771 16.148 1.00 89.56 104 THR A N 1
ATOM 799 C CA . THR A 1 104 ? -8.033 3.998 17.565 1.00 89.56 104 THR A CA 1
ATOM 800 C C . THR A 1 104 ? -6.566 4.310 17.791 1.00 89.56 104 THR A C 1
ATOM 802 O O . THR A 1 104 ? -5.695 3.905 17.016 1.00 89.56 104 THR A O 1
ATOM 805 N N . ARG A 1 105 ? -6.293 4.977 18.914 1.00 91.50 105 ARG A N 1
ATOM 806 C CA . ARG A 1 105 ? -4.927 5.266 19.349 1.00 91.50 105 ARG A CA 1
ATOM 807 C C . ARG A 1 105 ? -4.121 3.989 19.612 1.00 91.50 105 ARG A C 1
ATOM 809 O O . ARG A 1 105 ? -2.920 3.950 19.382 1.00 91.50 105 ARG A O 1
ATOM 816 N N . GLY A 1 106 ? -4.784 2.923 20.062 1.00 94.06 106 GLY A N 1
ATOM 817 C CA . GLY A 1 106 ? -4.150 1.613 20.229 1.00 94.06 106 GLY A CA 1
ATOM 818 C C . GLY A 1 106 ? -3.664 1.039 18.898 1.00 94.06 106 GLY A C 1
ATOM 819 O O . GLY A 1 106 ? -2.516 0.629 18.796 1.00 94.06 106 GLY A O 1
ATOM 820 N N . GLU A 1 107 ? -4.493 1.097 17.849 1.00 91.94 107 GLU A N 1
ATOM 821 C CA . GLU A 1 107 ? -4.127 0.585 16.520 1.00 91.94 107 GLU A CA 1
ATOM 822 C C . GLU A 1 107 ? -2.927 1.329 15.910 1.00 91.94 107 GLU A C 1
ATOM 824 O O . GLU A 1 107 ? -2.077 0.690 15.285 1.00 91.94 107 GLU A O 1
ATOM 829 N N . ILE A 1 108 ? -2.834 2.656 16.092 1.00 93.19 108 ILE A N 1
ATOM 830 C CA . ILE A 1 108 ? -1.679 3.419 15.598 1.00 93.19 108 ILE A CA 1
ATOM 831 C C . ILE A 1 108 ? -0.414 3.111 16.403 1.00 93.19 108 ILE A C 1
ATOM 833 O O . ILE A 1 108 ? 0.624 2.873 15.796 1.00 93.19 108 ILE A O 1
ATOM 837 N N . LEU A 1 109 ? -0.487 3.029 17.737 1.00 95.94 109 LEU A N 1
ATOM 838 C CA . LEU A 1 109 ? 0.661 2.658 18.575 1.00 95.94 109 LEU A CA 1
ATOM 839 C C . LEU A 1 109 ? 1.182 1.260 18.236 1.00 95.94 109 LEU A C 1
ATOM 841 O O . LEU A 1 109 ? 2.386 1.059 18.089 1.00 95.94 109 LEU A O 1
ATOM 845 N N . ASP A 1 110 ? 0.270 0.313 18.039 1.00 93.81 110 ASP A N 1
ATOM 846 C CA . ASP A 1 110 ? 0.589 -1.045 17.620 1.00 93.81 110 ASP A CA 1
ATOM 847 C C . ASP A 1 110 ? 1.312 -1.062 16.264 1.00 93.81 110 ASP A C 1
ATOM 849 O O . ASP A 1 110 ? 2.302 -1.779 16.091 1.00 93.81 110 ASP A O 1
ATOM 853 N N . ALA A 1 111 ? 0.834 -0.277 15.292 1.00 92.75 111 ALA A N 1
ATOM 854 C CA . ALA A 1 111 ? 1.465 -0.154 13.979 1.00 92.75 111 ALA A CA 1
ATOM 855 C C . ALA A 1 111 ? 2.829 0.555 14.054 1.00 92.75 111 ALA A C 1
ATOM 857 O O . ALA A 1 111 ? 3.790 0.089 13.443 1.00 92.75 111 ALA A O 1
ATOM 858 N N . LEU A 1 112 ? 2.957 1.617 14.856 1.00 95.19 112 LEU A N 1
ATOM 859 C CA . LEU A 1 112 ? 4.228 2.302 15.122 1.00 95.19 112 LEU A CA 1
ATOM 860 C C . LEU A 1 112 ? 5.252 1.365 15.775 1.00 95.19 112 LEU A C 1
ATOM 862 O O . LEU A 1 112 ? 6.423 1.377 15.396 1.00 95.19 112 LEU A O 1
ATOM 866 N N . GLY A 1 113 ? 4.820 0.498 16.695 1.00 93.38 113 GLY A N 1
ATOM 867 C CA . GLY A 1 113 ? 5.675 -0.516 17.319 1.00 93.38 113 GLY A CA 1
ATOM 868 C C . GLY A 1 113 ? 6.212 -1.557 16.330 1.00 93.38 113 GLY A C 1
ATOM 869 O O . GLY A 1 113 ? 7.267 -2.149 16.559 1.00 93.38 113 GLY A O 1
ATOM 870 N N . ARG A 1 114 ? 5.519 -1.760 15.203 1.00 89.62 114 ARG A N 1
ATOM 871 C CA . ARG A 1 114 ? 5.951 -2.634 14.100 1.00 89.62 114 ARG A CA 1
ATOM 872 C C . ARG A 1 114 ? 6.641 -1.887 12.965 1.00 89.62 114 ARG A C 1
ATOM 874 O O . ARG A 1 114 ? 7.202 -2.540 12.086 1.00 89.62 114 ARG A O 1
ATOM 881 N N . MET A 1 115 ? 6.598 -0.555 12.963 1.00 91.19 115 MET A N 1
ATOM 882 C CA . MET A 1 115 ? 7.154 0.259 11.893 1.00 91.19 115 MET A CA 1
ATOM 883 C C . MET A 1 115 ? 8.654 0.004 11.773 1.00 91.19 115 MET A C 1
ATOM 885 O O . MET A 1 115 ? 9.418 0.128 12.732 1.00 91.19 115 MET A O 1
ATOM 889 N N . ARG A 1 116 ? 9.073 -0.346 10.561 1.00 86.44 116 ARG A N 1
ATOM 890 C CA . ARG A 1 116 ? 10.470 -0.551 10.192 1.00 86.44 116 ARG A CA 1
ATOM 891 C C . ARG A 1 116 ? 10.789 0.364 9.025 1.00 86.44 116 ARG A C 1
ATOM 893 O O . ARG A 1 116 ? 9.960 0.546 8.141 1.00 86.44 116 ARG A O 1
ATOM 900 N N . LEU A 1 117 ? 11.997 0.915 9.025 1.00 88.50 117 LEU A N 1
ATOM 901 C CA . LEU A 1 117 ? 12.530 1.683 7.908 1.00 88.50 117 LEU A CA 1
ATOM 902 C C . LEU A 1 117 ? 13.879 1.074 7.506 1.00 88.50 117 LEU A C 1
ATOM 904 O O . LEU A 1 117 ? 14.918 1.447 8.048 1.00 88.50 117 LEU A O 1
ATOM 908 N N . PRO A 1 118 ? 13.869 0.061 6.630 1.00 84.94 118 PRO A N 1
ATOM 909 C CA . PRO A 1 118 ? 15.080 -0.647 6.255 1.00 84.94 118 PRO A CA 1
ATOM 910 C C . PRO A 1 118 ? 15.942 0.223 5.347 1.00 84.94 118 PRO A C 1
ATOM 912 O O . PRO A 1 118 ? 15.433 0.957 4.503 1.00 84.94 118 PRO A O 1
ATOM 915 N N . ARG A 1 119 ? 17.259 0.087 5.491 1.00 86.94 119 ARG A N 1
ATOM 916 C CA . ARG A 1 119 ? 18.248 0.744 4.638 1.00 86.94 119 ARG A CA 1
ATOM 917 C C . ARG A 1 119 ? 18.845 -0.275 3.675 1.00 86.94 119 ARG A C 1
ATOM 919 O O . ARG A 1 119 ? 19.343 -1.316 4.104 1.00 86.94 119 ARG A O 1
ATOM 926 N N . ALA A 1 120 ? 18.804 0.024 2.378 1.00 85.88 120 ALA A N 1
ATOM 927 C CA . ALA A 1 120 ? 19.441 -0.804 1.359 1.00 85.88 120 ALA A CA 1
ATOM 928 C C . ALA A 1 120 ? 20.942 -1.013 1.656 1.00 85.88 120 ALA A C 1
ATOM 930 O O . ALA A 1 120 ? 21.647 -0.056 1.979 1.00 85.88 120 ALA A O 1
ATOM 931 N N . ARG A 1 121 ? 21.447 -2.251 1.511 1.00 83.12 121 ARG A N 1
ATOM 932 C CA . ARG A 1 121 ? 22.879 -2.565 1.715 1.00 83.12 121 ARG A CA 1
ATOM 933 C C . ARG A 1 121 ? 23.770 -1.985 0.625 1.00 83.12 121 ARG A C 1
ATOM 935 O O . ARG A 1 121 ? 24.903 -1.594 0.885 1.00 83.12 121 ARG A O 1
ATOM 942 N N . ARG A 1 122 ? 23.254 -1.953 -0.601 1.00 82.75 122 ARG A N 1
ATOM 943 C CA . ARG A 1 122 ? 23.945 -1.430 -1.776 1.00 82.75 122 ARG A CA 1
ATOM 944 C C . ARG A 1 122 ? 22.982 -0.624 -2.646 1.00 82.75 122 ARG A C 1
ATOM 946 O O . ARG A 1 122 ? 21.799 -0.976 -2.713 1.00 82.75 122 ARG A O 1
ATOM 953 N N . PRO A 1 123 ? 23.474 0.420 -3.329 1.00 85.31 123 PRO A N 1
ATOM 954 C CA . PRO A 1 123 ? 22.659 1.171 -4.265 1.00 85.31 123 PRO A CA 1
ATOM 955 C C . PRO A 1 123 ? 22.265 0.310 -5.473 1.00 85.31 123 PRO A C 1
ATOM 957 O O . PRO A 1 123 ? 22.962 -0.630 -5.860 1.00 85.31 123 PRO A O 1
ATOM 960 N N . VAL A 1 124 ? 21.136 0.654 -6.082 1.00 83.62 124 VAL A N 1
ATOM 961 C CA . VAL A 1 124 ? 20.651 0.077 -7.331 1.00 83.62 124 VAL A CA 1
ATOM 962 C C . VAL A 1 124 ? 21.563 0.461 -8.510 1.00 83.62 124 VAL A C 1
ATOM 964 O O . VAL A 1 124 ? 22.216 1.512 -8.486 1.00 83.62 124 VAL A O 1
ATOM 967 N N . PRO A 1 125 ? 21.604 -0.348 -9.582 1.00 82.31 125 PRO A N 1
ATOM 968 C CA . PRO A 1 125 ? 22.355 -0.033 -10.788 1.00 82.31 125 PRO A CA 1
ATOM 969 C C . PRO A 1 125 ? 21.938 1.299 -11.416 1.00 82.31 125 PRO A C 1
ATOM 971 O O . PRO A 1 125 ? 20.758 1.656 -11.463 1.00 82.31 125 PRO A O 1
ATOM 974 N N . ARG A 1 126 ? 22.917 2.009 -11.992 1.00 81.94 126 ARG A N 1
ATOM 975 C CA . ARG A 1 126 ? 22.700 3.306 -12.660 1.00 81.94 126 ARG A CA 1
ATOM 976 C C . ARG A 1 126 ? 21.630 3.245 -13.756 1.00 81.94 126 ARG A C 1
ATOM 978 O O . ARG A 1 126 ? 20.915 4.224 -13.934 1.00 81.94 126 ARG A O 1
ATOM 985 N N . SER A 1 127 ? 21.488 2.105 -14.437 1.00 80.25 127 SER A N 1
ATOM 986 C CA . SER A 1 127 ? 20.512 1.887 -15.517 1.00 80.25 127 SER A CA 1
ATOM 987 C C . SER A 1 127 ? 19.055 2.068 -15.086 1.00 80.25 127 SER A C 1
ATOM 989 O O . SER A 1 127 ? 18.215 2.405 -15.916 1.00 80.25 127 SER A O 1
ATOM 991 N N . ILE A 1 128 ? 18.748 1.876 -13.799 1.00 79.44 128 ILE A N 1
ATOM 992 C CA . ILE A 1 128 ? 17.384 1.987 -13.264 1.00 79.44 128 ILE A CA 1
ATOM 993 C C . ILE A 1 128 ? 17.229 3.112 -12.230 1.00 79.44 128 ILE A C 1
ATOM 995 O O . ILE A 1 128 ? 16.133 3.343 -11.728 1.00 79.44 128 ILE A O 1
ATOM 999 N N . ARG A 1 129 ? 18.299 3.868 -11.950 1.00 78.94 129 ARG A N 1
ATOM 1000 C CA . ARG A 1 129 ? 18.316 4.965 -10.967 1.00 78.94 129 ARG A CA 1
ATOM 1001 C C . ARG A 1 129 ? 17.210 6.002 -11.197 1.00 78.94 129 ARG A C 1
ATOM 1003 O O . ARG A 1 129 ? 16.560 6.414 -10.240 1.00 78.94 129 ARG A O 1
ATOM 1010 N N . ARG A 1 130 ? 16.947 6.354 -12.460 1.00 78.06 130 ARG A N 1
ATOM 1011 C CA . ARG A 1 130 ? 15.917 7.330 -12.860 1.00 78.06 130 ARG A CA 1
ATOM 1012 C C . ARG A 1 130 ? 14.494 6.965 -12.431 1.00 78.06 130 ARG A C 1
ATOM 1014 O O . ARG A 1 130 ? 13.616 7.804 -12.504 1.00 78.06 130 ARG A O 1
ATOM 1021 N N . TYR A 1 131 ? 14.224 5.722 -12.032 1.00 75.06 131 TYR A N 1
ATOM 1022 C CA . TYR A 1 131 ? 12.894 5.323 -11.557 1.00 75.06 131 TYR A CA 1
ATOM 1023 C C . TYR A 1 131 ? 12.708 5.537 -10.050 1.00 75.06 131 TYR A C 1
ATOM 1025 O O . TYR A 1 131 ? 11.585 5.444 -9.552 1.00 75.06 131 TYR A O 1
ATOM 1033 N N . PHE A 1 132 ? 13.796 5.818 -9.330 1.00 76.50 132 PHE A N 1
ATOM 1034 C CA . PHE A 1 132 ? 13.805 5.981 -7.874 1.00 76.50 132 PHE A CA 1
ATOM 1035 C C . PHE A 1 132 ? 14.140 7.400 -7.438 1.00 76.50 132 PHE A C 1
ATOM 1037 O O . PHE A 1 132 ? 14.067 7.692 -6.252 1.00 76.50 132 PHE A O 1
ATOM 1044 N N . GLU A 1 133 ? 14.487 8.272 -8.382 1.00 71.44 133 GLU A N 1
ATOM 1045 C CA . GLU A 1 133 ? 14.716 9.684 -8.116 1.00 71.44 133 GLU A CA 1
ATOM 1046 C C . GLU A 1 133 ? 13.426 10.394 -7.653 1.00 71.44 133 GLU A C 1
ATOM 1048 O O . GLU A 1 133 ? 12.307 9.978 -7.983 1.00 71.44 133 GLU A O 1
ATOM 1053 N N . PRO A 1 134 ? 13.564 11.459 -6.846 1.00 66.75 134 PRO A N 1
ATOM 1054 C CA . PRO A 1 134 ? 12.437 12.137 -6.224 1.00 66.75 134 PRO A CA 1
ATOM 1055 C C . PRO A 1 134 ? 11.679 12.983 -7.254 1.00 66.75 134 PRO A C 1
ATOM 1057 O O . PRO A 1 134 ? 11.984 14.157 -7.445 1.00 66.75 134 PRO A O 1
ATOM 1060 N N . PHE A 1 135 ? 10.676 12.399 -7.912 1.00 62.81 135 PHE A N 1
ATOM 1061 C CA . PHE A 1 135 ? 9.793 13.148 -8.818 1.00 62.81 135 PHE A CA 1
ATOM 1062 C C . PHE A 1 135 ? 8.472 13.537 -8.157 1.00 62.81 135 PHE A C 1
ATOM 1064 O O . PHE A 1 135 ? 7.995 14.642 -8.384 1.00 62.81 135 PHE A O 1
ATOM 1071 N N . CYS A 1 136 ? 7.880 12.652 -7.342 1.00 64.06 136 CYS A N 1
ATOM 1072 C CA . CYS A 1 136 ? 6.595 12.858 -6.658 1.00 64.06 136 CYS A CA 1
ATOM 1073 C C . CYS A 1 136 ? 6.395 11.830 -5.523 1.00 64.06 136 CYS A C 1
ATOM 1075 O O . CYS A 1 136 ? 6.365 10.624 -5.776 1.00 64.06 136 CYS A O 1
ATOM 1077 N N . PHE A 1 137 ? 6.145 12.279 -4.288 1.00 76.31 137 PHE A N 1
ATOM 1078 C CA . PHE A 1 137 ? 6.003 11.405 -3.107 1.00 76.31 137 PHE A CA 1
ATOM 1079 C C . PHE A 1 137 ? 4.580 10.865 -2.899 1.00 76.31 137 PHE A C 1
ATOM 1081 O O . PHE A 1 137 ? 3.993 10.976 -1.820 1.00 76.31 137 PHE A O 1
ATOM 1088 N N . THR A 1 138 ? 3.998 10.271 -3.943 1.00 82.50 138 THR A N 1
ATOM 1089 C CA . THR A 1 138 ? 2.693 9.591 -3.841 1.00 82.50 138 THR A CA 1
ATOM 1090 C C . THR A 1 138 ? 2.765 8.375 -2.908 1.00 82.50 138 THR A C 1
ATOM 1092 O O . THR A 1 138 ? 3.845 7.837 -2.667 1.00 82.50 138 THR A O 1
ATOM 1095 N N . GLY A 1 139 ? 1.619 7.903 -2.400 1.00 83.56 139 GLY A N 1
ATOM 1096 C CA . GLY A 1 139 ? 1.574 6.693 -1.565 1.00 83.56 139 GLY A CA 1
ATOM 1097 C C . GLY A 1 139 ? 2.136 5.458 -2.281 1.00 83.56 139 GLY A C 1
ATOM 1098 O O . GLY A 1 139 ? 2.928 4.716 -1.709 1.00 83.56 139 GLY A O 1
ATOM 1099 N N . ALA A 1 140 ? 1.831 5.298 -3.573 1.00 83.38 140 ALA A N 1
ATOM 1100 C CA . ALA A 1 140 ? 2.413 4.250 -4.413 1.00 83.38 140 ALA A CA 1
ATOM 1101 C C . ALA A 1 140 ? 3.938 4.365 -4.545 1.00 83.38 140 ALA A C 1
ATOM 1103 O O . ALA A 1 140 ? 4.636 3.358 -4.452 1.00 83.38 140 ALA A O 1
ATOM 1104 N N . HIS A 1 141 ? 4.465 5.581 -4.709 1.00 83.88 141 HIS A N 1
ATOM 1105 C CA . HIS A 1 141 ? 5.910 5.794 -4.768 1.00 83.88 141 HIS A CA 1
ATOM 1106 C C . HIS A 1 141 ? 6.590 5.452 -3.435 1.00 83.88 141 HIS A C 1
ATOM 1108 O O . HIS A 1 141 ? 7.573 4.716 -3.430 1.00 83.88 141 HIS A O 1
ATOM 1114 N N . LEU A 1 142 ? 6.032 5.901 -2.306 1.00 88.38 142 LEU A N 1
ATOM 1115 C CA . LEU A 1 142 ? 6.529 5.542 -0.973 1.00 88.38 142 LEU A CA 1
ATOM 1116 C C . LEU A 1 142 ? 6.500 4.030 -0.736 1.00 88.38 142 LEU A C 1
ATOM 1118 O O . LEU A 1 142 ? 7.472 3.472 -0.236 1.00 88.38 142 LEU A O 1
ATOM 1122 N N . GLY A 1 143 ? 5.417 3.362 -1.139 1.00 88.69 143 GLY A N 1
ATOM 1123 C CA . GLY A 1 143 ? 5.298 1.912 -1.026 1.00 88.69 143 GLY A CA 1
ATOM 1124 C C . GLY A 1 143 ? 6.362 1.183 -1.845 1.00 88.69 143 GLY A C 1
ATOM 1125 O O . GLY A 1 143 ? 7.002 0.262 -1.345 1.00 88.69 143 GLY A O 1
ATOM 1126 N N . ASN A 1 144 ? 6.618 1.643 -3.071 1.00 86.25 144 ASN A N 1
ATOM 1127 C CA . ASN A 1 144 ? 7.677 1.099 -3.920 1.00 86.25 144 ASN A CA 1
ATOM 1128 C C . ASN A 1 144 ? 9.072 1.309 -3.305 1.00 86.25 144 ASN A C 1
ATOM 1130 O O . ASN A 1 144 ? 9.865 0.369 -3.283 1.00 86.25 144 ASN A O 1
ATOM 1134 N N . LEU A 1 145 ? 9.368 2.507 -2.781 1.00 88.56 145 LEU A N 1
ATOM 1135 C CA . LEU A 1 145 ? 10.637 2.798 -2.101 1.00 88.56 145 LEU A CA 1
ATOM 1136 C C . LEU A 1 145 ? 10.839 1.907 -0.872 1.00 88.56 145 LEU A C 1
ATOM 1138 O O . LEU A 1 145 ? 11.934 1.381 -0.675 1.00 88.56 145 LEU A O 1
ATOM 1142 N N . HIS A 1 146 ? 9.795 1.721 -0.066 1.00 89.62 146 HIS A N 1
ATOM 1143 C CA . HIS A 1 146 ? 9.838 0.887 1.132 1.00 89.62 146 HIS A CA 1
ATOM 1144 C C . HIS A 1 146 ? 10.079 -0.590 0.787 1.00 89.62 146 HIS A C 1
ATOM 1146 O O . HIS A 1 146 ? 10.988 -1.213 1.335 1.00 89.62 146 HIS A O 1
ATOM 1152 N N . LEU A 1 147 ? 9.330 -1.134 -0.183 1.00 86.69 147 LEU A N 1
ATOM 1153 C CA . LEU A 1 147 ? 9.515 -2.506 -0.670 1.00 86.69 147 LEU A CA 1
ATOM 1154 C C . LEU A 1 147 ? 10.927 -2.733 -1.204 1.00 86.69 147 LEU A C 1
ATOM 1156 O O . LEU A 1 147 ? 11.576 -3.709 -0.835 1.00 86.69 147 LEU A O 1
ATOM 1160 N N . LEU A 1 148 ? 11.426 -1.818 -2.035 1.00 84.88 148 LEU A N 1
ATOM 1161 C CA . LEU A 1 148 ? 12.773 -1.920 -2.585 1.00 84.88 148 LEU A CA 1
ATOM 1162 C C . LEU A 1 148 ? 13.843 -1.852 -1.507 1.00 84.88 148 LEU A C 1
ATOM 1164 O O . LEU A 1 148 ? 14.768 -2.656 -1.536 1.00 84.88 148 LEU A O 1
ATOM 1168 N N . ASN A 1 149 ? 13.723 -0.935 -0.549 1.00 87.56 149 ASN A N 1
ATOM 1169 C CA . ASN A 1 149 ? 14.673 -0.858 0.550 1.00 87.56 149 ASN A CA 1
ATOM 1170 C C . ASN A 1 149 ? 14.676 -2.138 1.393 1.00 87.56 149 ASN A C 1
ATOM 1172 O O . ASN A 1 149 ? 15.757 -2.626 1.701 1.00 87.56 149 ASN A O 1
ATOM 1176 N N . MET A 1 150 ? 13.515 -2.734 1.699 1.00 85.12 150 MET A N 1
ATOM 1177 C CA . MET A 1 150 ? 13.459 -4.032 2.394 1.00 85.12 150 MET A CA 1
ATOM 1178 C C . MET A 1 150 ? 14.179 -5.128 1.608 1.00 85.12 150 MET A C 1
ATOM 1180 O O . MET A 1 150 ? 15.027 -5.830 2.156 1.00 85.12 150 MET A O 1
ATOM 1184 N N . ILE A 1 151 ? 13.871 -5.255 0.316 1.00 81.81 151 ILE A N 1
ATOM 1185 C CA . ILE A 1 151 ? 14.486 -6.266 -0.545 1.00 81.81 151 ILE A CA 1
ATOM 1186 C C . ILE A 1 151 ? 16.002 -6.056 -0.604 1.00 81.81 151 ILE A C 1
ATOM 1188 O O . ILE A 1 151 ? 16.773 -6.986 -0.389 1.00 81.81 151 ILE A O 1
ATOM 1192 N N . MET A 1 152 ? 16.451 -4.824 -0.835 1.00 82.38 152 MET A N 1
ATOM 1193 C CA . MET A 1 152 ? 17.870 -4.487 -0.943 1.00 82.38 152 MET A CA 1
ATOM 1194 C C . MET A 1 152 ? 18.616 -4.541 0.392 1.00 82.38 152 MET A C 1
ATOM 1196 O O . MET A 1 152 ? 19.830 -4.734 0.403 1.00 82.38 152 MET A O 1
ATOM 1200 N N . ALA A 1 153 ? 17.922 -4.392 1.521 1.00 83.00 153 ALA A N 1
ATOM 1201 C CA . ALA A 1 153 ? 18.488 -4.597 2.852 1.00 83.00 153 ALA A CA 1
ATOM 1202 C C . ALA A 1 153 ? 18.785 -6.079 3.135 1.00 83.00 153 ALA A C 1
ATOM 1204 O O . ALA A 1 153 ? 19.612 -6.383 3.994 1.00 83.00 153 ALA A O 1
ATOM 1205 N N . ALA A 1 154 ? 18.136 -6.994 2.413 1.00 76.75 154 ALA A N 1
ATOM 1206 C CA . ALA A 1 154 ? 18.322 -8.435 2.545 1.00 76.75 154 ALA A CA 1
ATOM 1207 C C . ALA A 1 154 ? 19.013 -9.090 1.339 1.00 76.75 154 ALA A C 1
ATOM 1209 O O . ALA A 1 154 ? 19.238 -10.293 1.357 1.00 76.75 154 ALA A O 1
ATOM 1210 N N . GLU A 1 155 ? 19.345 -8.291 0.321 1.00 69.75 155 GLU A N 1
ATOM 1211 C CA . GLU A 1 155 ? 19.997 -8.650 -0.945 1.00 69.75 155 GLU A CA 1
ATOM 1212 C C . GLU A 1 155 ? 19.801 -10.108 -1.408 1.00 69.75 155 GLU A C 1
ATOM 1214 O O . GLU A 1 155 ? 20.728 -10.920 -1.414 1.00 69.75 155 GLU A O 1
ATOM 1219 N N . PRO A 1 156 ? 18.581 -10.451 -1.823 1.00 66.81 156 PRO A N 1
ATOM 1220 C CA . PRO A 1 156 ? 18.271 -11.778 -2.310 1.00 66.81 156 PRO A CA 1
ATOM 1221 C C . PRO A 1 156 ? 18.981 -12.021 -3.666 1.00 66.81 156 PRO A C 1
ATOM 1223 O O . PRO A 1 156 ? 18.981 -11.159 -4.553 1.00 66.81 156 PRO A O 1
ATOM 1226 N N . ALA A 1 157 ? 19.607 -13.193 -3.844 1.00 66.06 157 ALA A N 1
ATOM 1227 C CA . ALA A 1 157 ? 20.455 -13.507 -5.004 1.00 66.06 157 ALA A CA 1
ATOM 1228 C C . ALA A 1 157 ? 19.704 -13.425 -6.354 1.00 66.06 157 ALA A C 1
ATOM 1230 O O . ALA A 1 157 ? 18.707 -14.103 -6.576 1.00 66.06 157 ALA A O 1
ATOM 1231 N N . GLY A 1 158 ? 20.190 -12.602 -7.289 1.00 69.44 158 GLY A N 1
ATOM 1232 C CA . GLY A 1 158 ? 19.614 -12.471 -8.637 1.00 69.44 158 GLY A CA 1
ATOM 1233 C C . GLY A 1 158 ? 18.324 -11.641 -8.735 1.00 69.44 158 GLY A C 1
ATOM 1234 O O . GLY A 1 158 ? 17.798 -11.469 -9.836 1.00 69.44 158 GLY A O 1
ATOM 1235 N N . PHE A 1 159 ? 17.810 -11.078 -7.630 1.00 74.62 159 PHE A N 1
ATOM 1236 C CA . PHE A 1 159 ? 16.690 -10.123 -7.683 1.00 74.62 159 PHE A CA 1
ATOM 1237 C C . PHE A 1 159 ? 17.036 -8.913 -8.556 1.00 74.62 159 PHE A C 1
ATOM 1239 O O . PHE A 1 159 ? 16.234 -8.494 -9.388 1.00 74.62 159 PHE A O 1
ATOM 1246 N N . MET A 1 160 ? 18.238 -8.357 -8.370 1.00 77.00 160 MET A N 1
ATOM 1247 C CA . M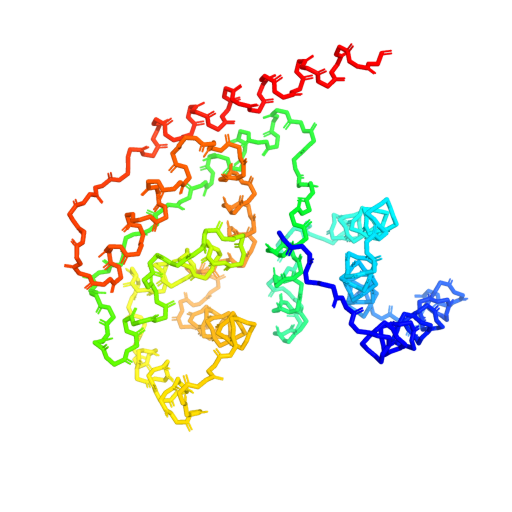ET A 1 160 ? 18.641 -7.144 -9.077 1.00 77.00 160 MET A CA 1
ATOM 1248 C C . MET A 1 160 ? 18.727 -7.379 -10.584 1.00 77.00 160 MET A C 1
ATOM 1250 O O . MET A 1 160 ? 18.251 -6.553 -11.356 1.00 77.00 160 MET A O 1
ATOM 1254 N N . ASP A 1 161 ? 19.259 -8.529 -10.994 1.00 76.69 161 ASP A N 1
ATOM 1255 C CA . ASP A 1 161 ? 19.372 -8.890 -12.405 1.00 76.69 161 ASP A CA 1
ATOM 1256 C C . ASP A 1 161 ? 17.989 -9.044 -13.045 1.00 76.69 161 ASP A C 1
ATOM 1258 O O . ASP A 1 16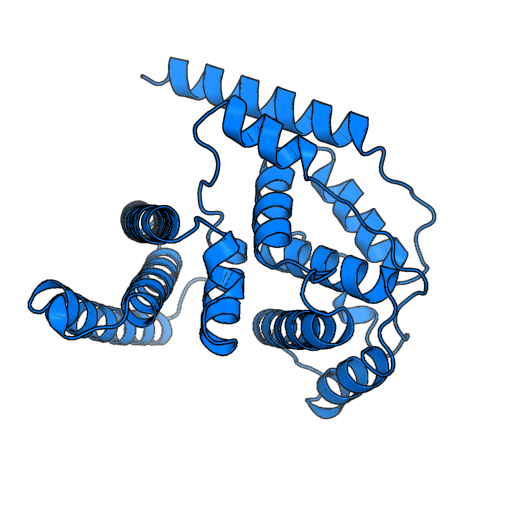1 ? 17.760 -8.516 -14.131 1.00 76.69 161 ASP A O 1
ATOM 1262 N N . ARG A 1 162 ? 17.027 -9.664 -12.343 1.00 74.81 162 ARG A N 1
ATOM 1263 C CA . ARG A 1 162 ? 15.624 -9.733 -12.792 1.00 74.81 162 ARG A CA 1
ATOM 1264 C C . ARG A 1 162 ? 14.973 -8.361 -12.879 1.00 74.81 162 ARG A C 1
ATOM 1266 O O . ARG A 1 162 ? 14.289 -8.075 -13.858 1.00 74.81 162 ARG A O 1
ATOM 1273 N N . LEU A 1 163 ? 15.165 -7.514 -11.868 1.00 77.06 163 LEU A N 1
ATOM 1274 C CA . LEU A 1 163 ? 14.602 -6.167 -11.854 1.00 77.06 163 LEU A CA 1
ATOM 1275 C C . LEU A 1 163 ? 15.144 -5.354 -13.032 1.00 77.06 163 LEU A C 1
ATOM 1277 O O . LEU A 1 163 ? 14.362 -4.763 -13.770 1.00 77.06 163 LEU A O 1
ATOM 1281 N N . VAL A 1 164 ? 16.462 -5.367 -13.248 1.00 77.62 164 VAL A N 1
ATOM 1282 C CA . VAL A 1 164 ? 17.091 -4.697 -14.390 1.00 77.62 164 VAL A CA 1
ATOM 1283 C C . VAL A 1 164 ? 16.575 -5.282 -15.697 1.00 77.62 164 VAL A C 1
ATOM 1285 O O . VAL A 1 164 ? 16.122 -4.506 -16.526 1.00 77.62 164 VAL A O 1
ATOM 1288 N N . TYR A 1 165 ? 16.568 -6.608 -15.865 1.00 78.56 165 TYR A N 1
ATOM 1289 C CA . TYR A 1 165 ? 16.075 -7.274 -17.074 1.00 78.56 165 TYR A CA 1
ATOM 1290 C C . TYR A 1 165 ? 14.633 -6.878 -17.409 1.00 78.56 165 TYR A C 1
ATOM 1292 O O . TYR A 1 165 ? 14.346 -6.461 -18.530 1.00 78.56 165 TYR A O 1
ATOM 1300 N N . ASN A 1 166 ? 13.735 -6.930 -16.424 1.00 73.69 166 ASN A N 1
ATOM 1301 C CA . ASN A 1 166 ? 12.333 -6.574 -16.614 1.00 73.69 166 ASN A CA 1
ATOM 1302 C C . ASN A 1 166 ? 12.166 -5.077 -16.914 1.00 73.69 166 ASN A C 1
ATOM 1304 O O . ASN A 1 166 ? 11.324 -4.706 -17.728 1.00 73.69 166 ASN A O 1
ATOM 1308 N N . ILE A 1 167 ? 12.973 -4.208 -16.290 1.00 72.00 167 ILE A N 1
ATOM 1309 C CA . ILE A 1 167 ? 12.900 -2.760 -16.511 1.00 72.00 167 ILE A CA 1
ATOM 1310 C C . ILE A 1 167 ? 13.474 -2.374 -17.876 1.00 72.00 167 ILE A C 1
ATOM 1312 O O . ILE A 1 167 ? 12.822 -1.652 -18.624 1.00 72.00 167 ILE A O 1
ATOM 1316 N N . THR A 1 168 ? 14.674 -2.833 -18.221 1.00 70.56 168 THR A N 1
ATOM 1317 C CA . THR A 1 168 ? 15.359 -2.432 -19.457 1.00 70.56 168 THR A CA 1
ATOM 1318 C C . THR A 1 168 ? 14.812 -3.157 -20.682 1.00 70.56 168 THR A C 1
ATOM 1320 O O . THR A 1 168 ? 14.715 -2.547 -21.746 1.00 70.56 168 THR A O 1
ATOM 1323 N N . GLY A 1 169 ? 14.387 -4.417 -20.540 1.00 64.38 169 GLY A N 1
ATOM 1324 C CA . GLY A 1 169 ? 13.769 -5.197 -21.614 1.00 64.38 169 GLY A CA 1
ATOM 1325 C C . GLY A 1 169 ? 12.387 -4.683 -22.026 1.00 64.38 169 GLY A C 1
ATOM 1326 O O . GLY A 1 169 ? 11.983 -4.856 -23.172 1.00 64.38 169 GLY A O 1
ATOM 1327 N N . SER A 1 170 ? 11.681 -3.992 -21.126 1.00 62.47 170 SER A N 1
ATOM 1328 C CA . SER A 1 170 ? 10.359 -3.408 -21.399 1.00 62.47 170 SER A CA 1
ATOM 1329 C C . SER A 1 170 ? 10.385 -2.084 -22.186 1.00 62.47 170 SER A C 1
ATOM 1331 O O . SER A 1 170 ? 9.331 -1.524 -22.494 1.00 62.47 170 SER A O 1
ATOM 1333 N N . GLY A 1 171 ? 11.574 -1.584 -22.547 1.00 56.62 171 GLY A N 1
ATOM 1334 C CA . GLY A 1 171 ? 11.760 -0.266 -23.155 1.00 56.62 171 GLY A CA 1
ATOM 1335 C C . GLY A 1 171 ? 11.729 0.878 -22.132 1.00 56.62 171 GLY A C 1
ATOM 1336 O O . GLY A 1 171 ? 11.620 0.677 -20.926 1.00 56.62 171 GLY A O 1
ATOM 1337 N N . GLU A 1 172 ? 11.856 2.124 -22.596 1.00 57.75 172 GLU A N 1
ATOM 1338 C CA . GLU A 1 172 ? 12.076 3.269 -21.696 1.00 57.75 172 GLU A CA 1
ATOM 1339 C C . GLU A 1 172 ? 10.852 3.742 -20.893 1.00 57.75 172 GLU A C 1
ATOM 1341 O O . GLU A 1 172 ? 10.997 4.601 -20.024 1.00 57.75 172 GLU A O 1
ATOM 1346 N N . ARG A 1 173 ? 9.647 3.228 -21.163 1.00 59.38 173 ARG A N 1
ATOM 1347 C CA . ARG A 1 173 ? 8.396 3.791 -20.626 1.00 59.38 173 ARG A CA 1
ATOM 1348 C C . ARG A 1 173 ? 7.609 2.787 -19.792 1.00 59.38 173 ARG A C 1
ATOM 1350 O O . ARG A 1 173 ? 6.471 2.455 -20.117 1.00 59.38 173 ARG A O 1
ATOM 1357 N N . LEU A 1 174 ? 8.185 2.346 -18.676 1.00 66.12 174 LEU A N 1
ATOM 1358 C CA . LEU A 1 174 ? 7.381 1.702 -17.640 1.00 66.12 174 LEU A CA 1
ATOM 1359 C C . LEU A 1 174 ? 6.478 2.725 -16.956 1.00 66.12 174 LEU A C 1
ATOM 1361 O O . LEU A 1 174 ? 6.926 3.766 -16.478 1.00 66.12 174 LEU A O 1
ATOM 1365 N N . THR A 1 175 ? 5.190 2.401 -16.873 1.00 67.75 175 THR A N 1
ATOM 1366 C CA . THR A 1 175 ? 4.261 3.178 -16.051 1.00 67.75 175 THR A CA 1
ATOM 1367 C C . THR A 1 175 ? 4.562 2.942 -14.563 1.00 67.75 175 THR A C 1
ATOM 1369 O O . THR A 1 175 ? 4.986 1.842 -14.194 1.00 67.75 175 THR A O 1
ATOM 1372 N N . PRO A 1 176 ? 4.293 3.911 -13.667 1.00 67.62 176 PRO A N 1
ATOM 1373 C CA . PRO A 1 176 ? 4.450 3.712 -12.222 1.00 67.62 176 PRO A CA 1
ATOM 1374 C C . PRO A 1 176 ? 3.693 2.486 -11.688 1.00 67.62 176 PRO A C 1
ATOM 1376 O O . PRO A 1 176 ? 4.165 1.806 -10.782 1.00 67.62 176 PRO A O 1
ATOM 1379 N N . VAL A 1 177 ? 2.542 2.169 -12.293 1.00 69.56 177 VAL A N 1
ATOM 1380 C CA . VAL A 1 177 ? 1.739 0.980 -11.978 1.00 69.56 177 VAL A CA 1
ATOM 1381 C C . VAL A 1 177 ? 2.502 -0.302 -12.312 1.00 69.56 177 VAL A C 1
ATOM 1383 O O . VAL A 1 177 ? 2.593 -1.186 -11.465 1.00 69.56 177 VAL A O 1
ATOM 1386 N N . ALA A 1 178 ? 3.083 -0.396 -13.513 1.00 74.00 178 ALA A N 1
ATOM 1387 C CA . ALA A 1 178 ? 3.884 -1.554 -13.912 1.00 74.00 178 ALA A CA 1
ATOM 1388 C C . ALA A 1 178 ? 5.086 -1.751 -12.976 1.00 74.00 178 ALA A C 1
ATOM 1390 O O . ALA A 1 178 ? 5.347 -2.870 -12.543 1.00 74.00 178 ALA A O 1
ATOM 1391 N N . MET A 1 179 ? 5.740 -0.654 -12.577 1.00 74.88 179 MET A N 1
ATOM 1392 C CA . MET A 1 179 ? 6.825 -0.693 -11.596 1.00 74.88 179 MET A CA 1
ATOM 1393 C C . MET A 1 179 ? 6.353 -1.236 -10.237 1.00 74.88 179 MET A C 1
ATOM 1395 O O . MET A 1 179 ? 7.018 -2.095 -9.666 1.00 74.88 179 MET A O 1
ATOM 1399 N N . THR A 1 180 ? 5.186 -0.808 -9.736 1.00 76.12 180 THR A N 1
ATOM 1400 C CA . THR A 1 180 ? 4.603 -1.362 -8.499 1.00 76.12 180 THR A CA 1
ATOM 1401 C C . THR A 1 180 ? 4.346 -2.863 -8.605 1.00 76.12 180 THR A C 1
ATOM 1403 O O . THR A 1 180 ? 4.683 -3.597 -7.679 1.00 76.12 180 THR A O 1
ATOM 1406 N N . PHE A 1 181 ? 3.782 -3.339 -9.719 1.00 78.94 181 PHE A N 1
ATOM 1407 C CA . PHE A 1 181 ? 3.543 -4.773 -9.911 1.00 78.94 181 PHE A CA 1
ATOM 1408 C C . PHE A 1 181 ? 4.844 -5.569 -9.982 1.00 78.94 181 PHE A C 1
ATOM 1410 O O . PHE A 1 181 ? 4.935 -6.611 -9.345 1.00 78.94 181 PHE A O 1
ATOM 1417 N N . MET A 1 182 ? 5.857 -5.064 -10.685 1.00 77.56 182 MET A N 1
ATOM 1418 C CA . MET A 1 182 ? 7.164 -5.714 -10.769 1.00 77.56 182 MET A CA 1
ATOM 1419 C C . MET A 1 182 ? 7.867 -5.774 -9.411 1.00 77.56 182 MET A C 1
ATOM 1421 O O . MET A 1 182 ? 8.323 -6.837 -9.007 1.00 77.56 182 MET A O 1
ATOM 1425 N N . ILE A 1 183 ? 7.922 -4.656 -8.679 1.00 77.56 183 ILE A N 1
ATOM 1426 C CA . ILE A 1 183 ? 8.526 -4.611 -7.340 1.00 77.56 183 ILE A CA 1
ATOM 1427 C C . ILE A 1 183 ? 7.762 -5.527 -6.388 1.00 77.56 183 ILE A C 1
ATOM 1429 O O . ILE A 1 183 ? 8.375 -6.284 -5.642 1.00 77.56 183 ILE A O 1
ATOM 1433 N N . GLY A 1 184 ? 6.431 -5.472 -6.417 1.00 76.75 184 GLY A N 1
ATOM 1434 C CA . GLY A 1 184 ? 5.595 -6.294 -5.558 1.00 76.75 184 GLY A CA 1
ATOM 1435 C C . GLY A 1 184 ? 5.701 -7.785 -5.885 1.00 76.75 184 GLY A C 1
ATOM 1436 O O . GLY A 1 184 ? 5.779 -8.591 -4.963 1.00 76.75 184 GLY A O 1
ATOM 1437 N N . GLN A 1 185 ? 5.748 -8.169 -7.163 1.00 75.56 185 GLN A N 1
ATOM 1438 C CA . GLN A 1 185 ? 5.980 -9.558 -7.564 1.00 75.56 185 GLN A CA 1
ATOM 1439 C C . GLN A 1 185 ? 7.315 -10.044 -7.015 1.00 75.56 185 GLN A C 1
ATOM 1441 O O . GLN A 1 185 ? 7.370 -11.057 -6.323 1.00 75.56 185 GLN A O 1
ATOM 1446 N N . SER A 1 186 ? 8.373 -9.276 -7.249 1.00 72.88 186 SER A N 1
ATOM 1447 C CA . SER A 1 186 ? 9.689 -9.640 -6.765 1.00 72.88 186 SER A CA 1
ATOM 1448 C C . SER A 1 186 ? 9.762 -9.656 -5.230 1.00 72.88 186 SER A C 1
ATOM 1450 O O . SER A 1 186 ? 10.437 -10.506 -4.668 1.00 72.88 186 SER A O 1
ATOM 1452 N N . ALA A 1 187 ? 9.028 -8.790 -4.524 1.00 70.44 187 ALA A N 1
ATOM 1453 C CA . ALA A 1 187 ? 8.898 -8.840 -3.066 1.00 70.44 187 ALA A CA 1
ATOM 1454 C C . ALA A 1 187 ? 8.294 -10.167 -2.570 1.00 70.44 187 ALA A C 1
ATOM 1456 O O . ALA A 1 187 ? 8.730 -10.704 -1.551 1.00 70.44 187 ALA A O 1
ATOM 1457 N N . VAL A 1 188 ? 7.300 -10.701 -3.288 1.00 69.00 188 VAL A N 1
ATOM 1458 C CA . VAL A 1 188 ? 6.688 -11.995 -2.959 1.00 69.00 188 VAL A CA 1
ATOM 1459 C C . VAL A 1 188 ? 7.589 -13.168 -3.354 1.00 69.00 188 VAL A C 1
ATOM 1461 O O . VAL A 1 188 ? 7.673 -14.127 -2.599 1.00 69.00 188 VAL A O 1
ATOM 1464 N N . GLU A 1 189 ? 8.330 -13.093 -4.458 1.00 68.88 189 GLU A N 1
ATOM 1465 C CA . GLU A 1 189 ? 9.343 -14.112 -4.787 1.00 68.88 189 GLU A CA 1
ATOM 1466 C C . GLU A 1 189 ? 10.457 -14.150 -3.726 1.00 68.88 189 GLU A C 1
ATOM 1468 O O . GLU A 1 189 ? 10.898 -15.213 -3.301 1.00 68.88 189 GLU A O 1
ATOM 1473 N N . VAL A 1 190 ? 10.871 -12.987 -3.218 1.00 65.00 190 VAL A N 1
ATOM 1474 C CA . VAL A 1 190 ? 11.869 -12.879 -2.143 1.00 65.00 190 VAL A CA 1
ATOM 1475 C C . VAL A 1 190 ? 11.369 -13.493 -0.835 1.00 65.00 190 VAL A C 1
ATOM 1477 O O . VAL A 1 190 ? 12.152 -14.099 -0.104 1.00 65.00 190 VAL A O 1
ATOM 1480 N N . ARG A 1 191 ? 10.067 -13.395 -0.543 1.00 62.88 191 ARG A N 1
ATOM 1481 C CA . ARG A 1 191 ? 9.446 -14.125 0.572 1.00 62.88 191 ARG A CA 1
ATOM 1482 C C . ARG A 1 191 ? 9.719 -15.625 0.475 1.00 62.88 191 ARG A C 1
ATOM 1484 O O . ARG A 1 191 ? 10.032 -16.231 1.492 1.00 62.88 191 ARG A O 1
ATOM 1491 N N . GLU A 1 192 ? 9.633 -16.210 -0.716 1.00 62.56 192 GLU A N 1
ATOM 1492 C CA . GLU A 1 192 ? 9.901 -17.640 -0.906 1.00 62.56 192 GLU A CA 1
ATOM 1493 C C . GLU A 1 192 ? 11.364 -17.994 -0.593 1.00 62.56 192 GLU A C 1
ATOM 1495 O O . GLU A 1 192 ? 11.638 -19.112 -0.166 1.00 62.56 192 GLU A O 1
ATOM 1500 N N . TRP A 1 193 ? 12.301 -17.044 -0.722 1.00 58.31 193 TRP A N 1
ATOM 1501 C CA . TRP A 1 193 ? 13.727 -17.275 -0.440 1.00 58.31 193 TRP A CA 1
ATOM 1502 C C . TRP A 1 193 ? 14.067 -17.194 1.049 1.00 58.31 193 TRP A C 1
ATOM 1504 O O . TRP A 1 193 ? 15.029 -17.822 1.484 1.00 58.31 193 TRP A O 1
ATOM 1514 N N . PHE A 1 194 ? 13.282 -16.454 1.836 1.00 57.03 194 PHE A N 1
ATOM 1515 C CA . PHE A 1 194 ? 13.471 -16.331 3.288 1.00 57.03 194 PHE A CA 1
ATOM 1516 C C . PHE A 1 194 ? 12.611 -17.307 4.109 1.00 57.03 194 PHE A C 1
ATOM 1518 O O . PHE A 1 194 ? 12.733 -17.354 5.333 1.00 57.03 194 PHE A O 1
ATOM 1525 N N . GLY A 1 195 ? 11.781 -18.126 3.457 1.00 54.66 195 GLY A N 1
ATOM 1526 C CA . GLY A 1 195 ? 10.953 -19.131 4.119 1.00 54.66 195 GLY A CA 1
ATOM 1527 C C . GLY A 1 195 ? 9.669 -18.553 4.742 1.00 54.66 195 GLY A C 1
ATOM 1528 O O . GLY A 1 195 ? 9.079 -17.618 4.196 1.00 54.66 195 GLY A O 1
ATOM 1529 N N . PRO A 1 196 ? 9.166 -19.134 5.851 1.00 52.22 196 PRO A N 1
ATOM 1530 C CA . PRO A 1 196 ? 7.834 -18.822 6.377 1.00 52.22 196 PRO A CA 1
ATOM 1531 C C . PRO A 1 196 ? 7.716 -17.415 6.970 1.00 52.22 196 PRO A C 1
ATOM 1533 O O . PRO A 1 196 ? 6.606 -16.890 7.030 1.00 52.22 196 PRO A O 1
ATOM 1536 N N . ASP A 1 197 ? 8.834 -16.798 7.366 1.00 55.72 197 ASP A N 1
ATOM 1537 C CA . ASP A 1 197 ? 8.894 -15.412 7.824 1.00 55.72 197 ASP A CA 1
ATOM 1538 C C . ASP A 1 197 ? 9.424 -14.511 6.703 1.00 55.72 197 ASP A C 1
ATOM 1540 O O . ASP A 1 197 ? 10.617 -14.198 6.657 1.00 55.72 197 ASP A O 1
ATOM 1544 N N . PRO A 1 198 ? 8.554 -14.065 5.777 1.00 57.59 198 PRO A N 1
ATOM 1545 C CA . PRO A 1 198 ? 8.957 -13.109 4.769 1.00 57.59 198 PRO A CA 1
ATOM 1546 C C . PRO A 1 198 ? 9.583 -11.879 5.403 1.00 57.59 198 PRO A C 1
ATOM 1548 O O . PRO A 1 198 ? 8.967 -11.222 6.250 1.00 57.59 198 PRO A O 1
ATOM 1551 N N . LEU A 1 199 ? 10.760 -11.526 4.895 1.00 55.72 199 LEU A N 1
ATOM 1552 C CA . LEU A 1 199 ? 11.402 -10.255 5.197 1.00 55.72 199 LEU A CA 1
ATOM 1553 C C . LEU A 1 199 ? 10.588 -9.070 4.659 1.00 55.72 199 LEU A C 1
ATOM 1555 O O . LEU A 1 199 ? 10.672 -7.972 5.194 1.00 55.72 199 LEU A O 1
ATOM 1559 N N . VAL A 1 200 ? 9.774 -9.309 3.623 1.00 59.00 200 VAL A N 1
ATOM 1560 C CA . VAL A 1 200 ? 8.917 -8.308 2.991 1.00 59.00 200 VAL A CA 1
ATOM 1561 C C . VAL A 1 200 ? 7.450 -8.671 3.166 1.00 59.00 200 VAL A C 1
ATOM 1563 O O . VAL A 1 200 ? 6.945 -9.601 2.532 1.00 59.00 200 VAL A O 1
ATOM 1566 N N . ARG A 1 201 ? 6.728 -7.917 3.997 1.00 71.25 201 ARG A N 1
ATOM 1567 C CA . ARG A 1 201 ? 5.286 -8.104 4.171 1.00 71.25 201 ARG A CA 1
ATOM 1568 C C . ARG A 1 201 ? 4.548 -6.958 3.492 1.00 71.25 201 ARG A C 1
ATOM 1570 O O . ARG A 1 201 ? 4.717 -5.790 3.833 1.00 71.25 201 ARG A O 1
ATOM 1577 N N . SER A 1 202 ? 3.704 -7.286 2.514 1.00 74.62 202 SER A N 1
ATOM 1578 C CA . SER A 1 202 ? 2.888 -6.295 1.798 1.00 74.62 202 SER A CA 1
ATOM 1579 C C . SER A 1 202 ? 2.052 -5.443 2.757 1.00 74.62 202 SER A C 1
ATOM 1581 O O . SER A 1 202 ? 1.934 -4.236 2.557 1.00 74.62 202 SER A O 1
ATOM 1583 N N . TRP A 1 203 ? 1.550 -6.035 3.843 1.00 83.94 203 TRP A N 1
ATOM 1584 C CA . TRP A 1 203 ? 0.809 -5.304 4.867 1.00 83.94 203 TRP A CA 1
ATOM 1585 C C . TRP A 1 203 ? 1.658 -4.303 5.661 1.00 83.94 203 TRP A C 1
ATOM 1587 O O . TRP A 1 203 ? 1.156 -3.223 5.950 1.00 83.94 203 TRP A O 1
ATOM 1597 N N . GLU A 1 204 ? 2.934 -4.591 5.948 1.00 87.19 204 GLU A N 1
ATOM 1598 C CA . GLU A 1 204 ? 3.837 -3.631 6.613 1.00 87.19 204 GLU A CA 1
ATOM 1599 C C . GLU A 1 204 ? 4.054 -2.404 5.729 1.00 87.19 204 GLU A C 1
ATOM 1601 O O . GLU A 1 204 ? 4.095 -1.281 6.215 1.00 87.19 204 GLU A O 1
ATOM 1606 N N . THR A 1 205 ? 4.121 -2.598 4.409 1.00 88.94 205 THR A N 1
ATOM 1607 C CA . THR A 1 205 ? 4.215 -1.479 3.459 1.00 88.94 205 THR A CA 1
ATOM 1608 C C . THR A 1 205 ? 2.935 -0.648 3.433 1.00 88.94 205 THR A C 1
ATOM 1610 O O . THR A 1 205 ? 2.999 0.577 3.355 1.00 88.94 205 THR A O 1
ATOM 1613 N N . ILE A 1 206 ? 1.771 -1.296 3.514 1.00 89.94 206 ILE A N 1
ATOM 1614 C CA . ILE A 1 206 ? 0.476 -0.610 3.595 1.00 89.94 206 ILE A CA 1
ATOM 1615 C C . ILE A 1 206 ? 0.393 0.221 4.883 1.00 89.94 206 ILE A C 1
ATOM 1617 O O . ILE A 1 206 ? 0.038 1.399 4.817 1.00 89.94 206 ILE A O 1
ATOM 1621 N N . GLU A 1 207 ? 0.771 -0.355 6.029 1.00 91.81 207 GLU A N 1
ATOM 1622 C CA . GLU A 1 207 ? 0.848 0.367 7.304 1.00 91.81 207 GLU A CA 1
ATOM 1623 C C . GLU A 1 207 ? 1.849 1.525 7.223 1.00 91.81 207 GLU A C 1
ATOM 1625 O O . GLU A 1 207 ? 1.477 2.654 7.521 1.00 91.81 207 GLU A O 1
ATOM 1630 N N . PHE A 1 208 ? 3.075 1.287 6.745 1.00 92.44 208 PHE A N 1
ATOM 1631 C CA . PHE A 1 208 ? 4.121 2.306 6.606 1.00 92.44 208 PHE A CA 1
ATOM 1632 C C . PHE A 1 208 ? 3.653 3.520 5.802 1.00 92.44 208 PHE A C 1
ATOM 1634 O O . PHE A 1 208 ? 3.773 4.659 6.253 1.00 92.44 208 PHE A O 1
ATOM 1641 N N . VAL A 1 209 ? 3.082 3.290 4.615 1.00 91.69 209 VAL A N 1
ATOM 1642 C CA . VAL A 1 209 ? 2.606 4.381 3.756 1.00 91.69 209 VAL A CA 1
ATOM 1643 C C . VAL A 1 209 ? 1.463 5.142 4.415 1.00 91.69 209 VAL A C 1
ATOM 1645 O O . VAL A 1 209 ? 1.372 6.361 4.258 1.00 91.69 209 VAL A O 1
ATOM 1648 N N . ARG A 1 210 ? 0.600 4.450 5.167 1.00 91.31 210 ARG A N 1
ATOM 1649 C CA . ARG A 1 210 ? -0.486 5.105 5.893 1.00 91.31 210 ARG A CA 1
ATOM 1650 C C . ARG A 1 210 ? 0.018 5.899 7.094 1.00 91.31 210 ARG A C 1
ATOM 1652 O O . ARG A 1 210 ? -0.469 7.003 7.303 1.00 91.31 210 ARG A O 1
ATOM 1659 N N . LEU A 1 211 ? 0.986 5.381 7.842 1.00 93.56 211 LEU A N 1
ATOM 1660 C CA . LEU A 1 211 ? 1.634 6.088 8.946 1.00 93.56 211 LEU A CA 1
ATOM 1661 C C . LEU A 1 211 ? 2.326 7.358 8.437 1.00 93.56 211 LEU A C 1
ATOM 1663 O O . LEU A 1 211 ? 2.071 8.439 8.951 1.00 93.56 211 LEU A O 1
ATOM 1667 N N . LEU A 1 212 ? 3.082 7.270 7.336 1.00 92.25 212 LEU A N 1
ATOM 1668 C CA . LEU A 1 212 ? 3.709 8.441 6.712 1.00 92.25 212 LEU A CA 1
ATOM 1669 C C . LEU A 1 212 ? 2.718 9.478 6.171 1.00 92.25 212 LEU A C 1
ATOM 1671 O O . LEU A 1 212 ? 3.117 10.610 5.912 1.00 92.25 212 LEU A O 1
ATOM 1675 N N . ALA A 1 213 ? 1.438 9.141 5.991 1.00 89.19 213 ALA A N 1
ATOM 1676 C CA . ALA A 1 213 ? 0.434 10.145 5.649 1.00 89.19 213 ALA A CA 1
ATOM 1677 C C . ALA A 1 213 ? 0.210 11.161 6.785 1.00 89.19 213 ALA A C 1
ATOM 1679 O O . ALA A 1 213 ? -0.271 12.253 6.500 1.00 89.19 213 ALA A O 1
ATOM 168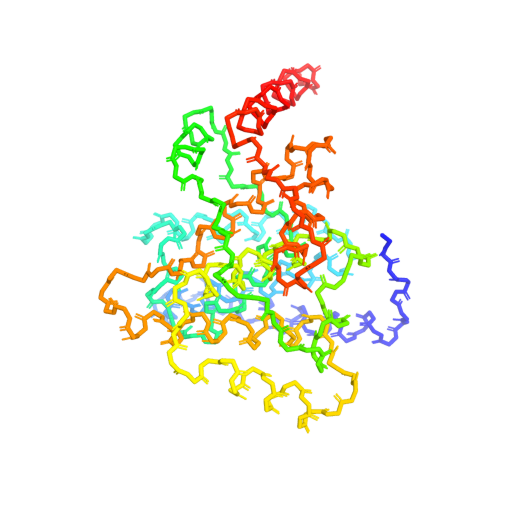0 N N . HIS A 1 214 ? 0.583 10.809 8.019 1.00 90.19 214 HIS A N 1
ATOM 1681 C CA . HIS A 1 214 ? 0.529 11.670 9.200 1.00 90.19 214 HIS A CA 1
ATOM 1682 C C . HIS A 1 214 ? 1.855 12.400 9.478 1.00 90.19 214 HIS A C 1
ATOM 1684 O O . HIS A 1 214 ? 1.875 13.292 10.303 1.00 90.19 214 HIS A O 1
ATOM 1690 N N . ALA A 1 215 ? 2.952 12.085 8.782 1.00 90.31 215 ALA A N 1
ATOM 1691 C CA . ALA A 1 215 ? 4.234 12.782 8.943 1.00 90.31 215 ALA A CA 1
ATOM 1692 C C . ALA A 1 215 ? 4.359 13.943 7.944 1.00 90.31 215 ALA A C 1
ATOM 1694 O O . ALA A 1 215 ? 5.103 13.843 6.969 1.00 90.31 215 ALA A O 1
ATOM 1695 N N . ILE A 1 216 ? 3.570 15.009 8.092 1.00 82.19 216 ILE A N 1
ATOM 1696 C CA . ILE A 1 216 ? 3.471 16.066 7.067 1.00 82.19 216 ILE A CA 1
ATOM 1697 C C . ILE A 1 216 ? 4.839 16.696 6.762 1.00 82.19 216 ILE A C 1
ATOM 1699 O O . ILE A 1 216 ? 5.144 16.949 5.593 1.00 82.19 216 ILE A O 1
ATOM 1703 N N . VAL A 1 217 ? 5.673 16.899 7.784 1.00 83.81 217 VAL A N 1
ATOM 1704 C CA . VAL A 1 217 ? 6.983 17.548 7.658 1.00 83.81 217 VAL A CA 1
ATOM 1705 C C . VAL A 1 217 ? 8.035 16.525 7.241 1.00 83.81 217 VAL A C 1
ATOM 1707 O O . VAL A 1 217 ? 8.749 16.720 6.252 1.00 83.81 217 VAL A O 1
ATOM 1710 N N . SER A 1 218 ? 8.104 15.396 7.946 1.00 89.75 218 SER A N 1
ATOM 1711 C CA . SER A 1 218 ? 9.172 14.417 7.732 1.00 89.75 218 SER A CA 1
ATOM 1712 C C . SER A 1 218 ? 8.929 13.473 6.560 1.00 89.75 218 SER A C 1
ATOM 1714 O O . SER A 1 218 ? 9.868 12.799 6.132 1.00 89.75 218 SER A O 1
ATOM 1716 N N . ARG A 1 219 ? 7.725 13.401 5.976 1.00 89.50 219 ARG A N 1
ATOM 1717 C CA . ARG A 1 219 ? 7.431 12.484 4.856 1.00 89.50 219 ARG A CA 1
ATOM 1718 C C . ARG A 1 219 ? 8.328 12.727 3.652 1.00 89.50 219 ARG A C 1
ATOM 1720 O O . ARG A 1 219 ? 8.838 11.767 3.073 1.00 89.50 219 ARG A O 1
ATOM 1727 N N . GLU A 1 220 ? 8.514 13.983 3.256 1.00 88.00 220 GLU A N 1
ATOM 1728 C CA . GLU A 1 220 ? 9.378 14.323 2.123 1.00 88.00 220 GLU A CA 1
ATOM 1729 C C . GLU A 1 220 ? 10.846 13.997 2.429 1.00 88.00 220 GLU A C 1
ATOM 1731 O O . GLU A 1 220 ? 11.513 13.352 1.617 1.00 88.00 220 GLU A O 1
ATOM 1736 N N . ALA A 1 221 ? 11.335 14.376 3.613 1.00 88.62 221 ALA A N 1
ATOM 1737 C CA . ALA A 1 221 ? 12.691 14.058 4.053 1.00 88.62 221 ALA A CA 1
ATOM 1738 C C . ALA A 1 221 ? 12.935 12.538 4.087 1.00 88.62 221 ALA A C 1
ATOM 1740 O O . ALA A 1 221 ? 13.920 12.052 3.529 1.00 88.62 221 ALA A O 1
ATOM 1741 N N . THR A 1 222 ? 11.987 11.777 4.637 1.00 91.94 222 THR A N 1
ATOM 1742 C CA . THR A 1 222 ? 12.022 10.308 4.690 1.00 91.94 222 THR A CA 1
ATOM 1743 C C . THR A 1 222 ? 12.076 9.709 3.289 1.00 91.94 222 THR A C 1
ATOM 1745 O O . THR A 1 222 ? 12.881 8.820 3.010 1.00 91.94 222 THR A O 1
ATOM 1748 N N . ALA A 1 223 ? 11.259 10.215 2.364 1.00 90.56 223 ALA A N 1
ATOM 1749 C CA . ALA A 1 223 ? 11.255 9.741 0.988 1.00 90.56 223 ALA A CA 1
ATOM 1750 C C . ALA A 1 223 ? 12.571 10.041 0.255 1.00 90.56 223 ALA A C 1
ATOM 1752 O O . ALA A 1 223 ? 13.091 9.182 -0.462 1.00 90.56 223 ALA A O 1
ATOM 1753 N N . ARG A 1 224 ? 13.143 11.234 0.469 1.00 89.12 224 ARG A N 1
ATOM 1754 C CA . ARG A 1 224 ? 14.456 11.618 -0.067 1.00 89.12 224 ARG A CA 1
ATOM 1755 C C . ARG A 1 224 ? 15.573 10.745 0.498 1.00 89.12 224 ARG A C 1
ATOM 1757 O O . ARG A 1 224 ? 16.429 10.325 -0.278 1.00 89.12 224 ARG A O 1
ATOM 1764 N N . ALA A 1 225 ? 15.544 10.421 1.790 1.00 90.94 225 ALA A N 1
ATOM 1765 C CA . ALA A 1 225 ? 16.505 9.513 2.415 1.00 90.94 225 ALA A CA 1
ATOM 1766 C C . ALA A 1 225 ? 16.417 8.101 1.812 1.00 90.94 225 ALA A C 1
ATOM 1768 O O . ALA A 1 225 ? 17.413 7.596 1.298 1.00 90.94 225 ALA A O 1
ATOM 1769 N N . MET A 1 226 ? 15.214 7.517 1.741 1.00 91.31 226 MET A N 1
ATOM 1770 C CA . MET A 1 226 ? 14.986 6.200 1.125 1.00 91.31 226 MET A CA 1
ATOM 1771 C C . MET A 1 226 ? 15.449 6.129 -0.337 1.00 91.31 226 MET A C 1
ATOM 1773 O O . MET A 1 226 ? 16.072 5.149 -0.749 1.00 91.31 226 MET A O 1
ATOM 1777 N N . SER A 1 227 ? 15.154 7.166 -1.126 1.00 89.94 227 SER A N 1
ATOM 1778 C CA . SER A 1 227 ? 15.666 7.313 -2.494 1.00 89.94 227 SER A CA 1
ATOM 1779 C C . SER A 1 227 ? 17.195 7.439 -2.501 1.00 89.94 227 SER A C 1
ATOM 1781 O O . SER A 1 227 ? 17.885 6.803 -3.297 1.00 89.94 227 SER A O 1
ATOM 1783 N N . GLY A 1 228 ? 17.758 8.243 -1.600 1.00 89.56 228 GLY A N 1
ATOM 1784 C CA . GLY A 1 228 ? 19.198 8.438 -1.446 1.00 89.56 228 GLY A CA 1
ATOM 1785 C C . GLY A 1 228 ? 19.947 7.135 -1.166 1.00 89.56 228 GLY A C 1
ATOM 1786 O O . GLY A 1 228 ? 20.976 6.890 -1.795 1.00 89.56 228 GLY A O 1
ATOM 1787 N N . TRP A 1 229 ? 19.400 6.274 -0.304 1.00 90.06 229 TRP A N 1
ATOM 1788 C CA . TRP A 1 229 ? 19.960 4.954 0.001 1.00 90.06 229 TRP A CA 1
ATOM 1789 C C . TRP A 1 229 ? 19.970 4.036 -1.222 1.00 90.06 229 TRP A C 1
ATOM 1791 O O . TRP A 1 229 ? 20.974 3.381 -1.498 1.00 90.06 229 TRP A O 1
ATOM 1801 N N . LEU A 1 230 ? 18.887 4.035 -2.005 1.00 87.56 230 LEU A N 1
ATOM 1802 C CA . LEU A 1 230 ? 18.804 3.250 -3.238 1.00 87.56 230 LEU A CA 1
ATOM 1803 C C . LEU A 1 230 ? 19.703 3.800 -4.346 1.00 87.56 230 LEU A C 1
ATOM 1805 O O . LEU A 1 230 ? 20.178 3.037 -5.173 1.00 87.56 230 LEU A O 1
ATOM 1809 N N . THR A 1 231 ? 19.956 5.104 -4.400 1.00 87.06 231 THR A N 1
ATOM 1810 C CA . THR A 1 231 ? 20.734 5.724 -5.489 1.00 87.06 231 THR A CA 1
ATOM 1811 C C . THR A 1 231 ? 22.210 5.942 -5.153 1.00 87.06 231 THR A C 1
ATOM 1813 O O . THR A 1 231 ? 22.993 6.298 -6.039 1.00 87.06 231 THR A O 1
ATOM 1816 N N . GLY A 1 232 ? 22.595 5.743 -3.889 1.00 83.62 232 GLY A N 1
ATOM 1817 C CA . GLY A 1 232 ? 23.932 6.034 -3.368 1.00 83.62 232 GLY A CA 1
ATOM 1818 C C . GLY A 1 232 ? 24.235 7.531 -3.254 1.00 83.62 232 GLY A C 1
ATOM 1819 O O . GLY A 1 232 ? 25.386 7.903 -3.058 1.00 83.62 232 GLY A O 1
ATOM 1820 N N . ALA A 1 233 ? 23.229 8.395 -3.419 1.00 79.81 233 ALA A N 1
ATOM 1821 C CA . ALA A 1 233 ? 23.387 9.847 -3.366 1.00 79.81 233 ALA A CA 1
ATOM 1822 C C . ALA A 1 233 ? 23.194 10.430 -1.955 1.00 79.81 233 ALA A C 1
ATOM 1824 O O . ALA A 1 233 ? 23.578 11.571 -1.717 1.00 79.81 233 ALA A O 1
ATOM 1825 N N . GLY A 1 234 ? 22.574 9.682 -1.035 1.00 68.31 234 GLY A N 1
ATOM 1826 C CA . GLY A 1 234 ? 22.224 10.169 0.301 1.00 68.31 234 GLY A CA 1
ATOM 1827 C C . GLY A 1 234 ? 23.035 9.507 1.410 1.00 68.31 234 GLY A C 1
ATOM 1828 O O . GLY A 1 234 ? 23.071 8.281 1.500 1.00 68.31 234 GLY A O 1
ATOM 1829 N N . SER A 1 235 ? 23.629 10.322 2.284 1.00 65.25 235 SER A N 1
ATOM 1830 C CA . SER A 1 235 ? 24.157 9.901 3.591 1.00 65.25 235 SER A CA 1
ATOM 1831 C C . SER A 1 235 ? 23.164 10.117 4.736 1.00 65.25 235 SER A C 1
ATOM 1833 O O . SER A 1 235 ? 23.444 9.701 5.853 1.00 65.25 235 SER A O 1
ATOM 1835 N N . ALA A 1 236 ? 22.031 10.777 4.471 1.00 75.00 236 ALA A N 1
ATOM 1836 C CA . ALA A 1 236 ? 21.056 11.124 5.494 1.00 75.00 236 ALA A CA 1
ATOM 1837 C C . ALA A 1 236 ? 20.429 9.864 6.103 1.00 75.00 236 ALA A C 1
ATOM 1839 O O . ALA A 1 236 ? 19.863 9.034 5.385 1.00 75.00 236 ALA A O 1
ATOM 1840 N N . ASP A 1 237 ? 20.530 9.751 7.423 1.00 82.75 237 ASP A N 1
ATOM 1841 C CA . ASP A 1 237 ? 19.760 8.806 8.220 1.00 82.75 237 ASP A CA 1
ATOM 1842 C C . ASP A 1 237 ? 18.448 9.462 8.665 1.00 82.75 237 ASP A C 1
ATOM 1844 O O . ASP A 1 237 ? 18.347 10.686 8.775 1.00 82.75 237 ASP A O 1
ATOM 1848 N N . VAL A 1 238 ? 17.424 8.639 8.880 1.00 89.12 238 VAL A N 1
ATOM 1849 C CA . VAL A 1 238 ? 16.131 9.083 9.405 1.00 89.12 238 VAL A CA 1
ATOM 1850 C C . VAL A 1 238 ? 16.080 8.716 10.879 1.00 89.12 238 VAL A C 1
ATOM 1852 O O . VAL A 1 238 ? 16.209 7.539 11.219 1.00 89.12 238 VAL A O 1
ATOM 1855 N N . ASP A 1 239 ? 15.870 9.708 11.742 1.00 92.31 239 ASP A N 1
ATOM 1856 C CA . ASP A 1 239 ? 15.551 9.456 13.145 1.00 92.31 239 ASP A CA 1
ATOM 1857 C C . ASP A 1 239 ? 14.139 8.862 13.232 1.00 92.31 239 ASP A C 1
ATOM 1859 O O . ASP A 1 239 ? 13.127 9.549 13.068 1.00 92.31 239 ASP A O 1
ATOM 1863 N N . LEU A 1 240 ? 14.085 7.544 13.426 1.00 92.56 240 LEU A N 1
ATOM 1864 C CA . LEU A 1 240 ? 12.834 6.802 13.451 1.00 92.56 240 LEU A CA 1
ATOM 1865 C C . LEU A 1 240 ? 11.979 7.158 14.672 1.00 92.56 240 LEU A C 1
ATOM 1867 O O . LEU A 1 240 ? 10.756 7.135 14.564 1.00 92.56 240 LEU A O 1
ATOM 1871 N N . GLU A 1 241 ? 12.584 7.488 15.812 1.00 94.56 241 GLU A N 1
ATOM 1872 C CA . GLU A 1 241 ? 11.822 7.825 17.016 1.00 94.56 241 GLU A CA 1
ATOM 1873 C C . GLU A 1 241 ? 11.226 9.229 16.903 1.00 94.56 241 GLU A C 1
ATOM 1875 O O . GLU A 1 241 ? 10.046 9.408 17.203 1.00 94.56 241 GLU A O 1
ATOM 1880 N N . ALA A 1 242 ? 11.975 10.190 16.350 1.00 94.50 242 ALA A N 1
ATOM 1881 C CA . ALA A 1 242 ? 11.427 11.505 16.014 1.00 94.50 242 ALA A CA 1
ATOM 1882 C C . ALA A 1 242 ? 10.277 11.405 14.995 1.00 94.50 242 ALA A C 1
ATOM 1884 O O . ALA A 1 242 ? 9.231 12.027 15.174 1.00 94.50 242 ALA A O 1
ATOM 1885 N N . LEU A 1 243 ? 10.429 10.567 13.961 1.00 95.56 243 LEU A N 1
ATOM 1886 C CA . LEU A 1 243 ? 9.376 10.330 12.970 1.00 95.56 243 LEU A CA 1
ATOM 1887 C C . LEU A 1 243 ? 8.117 9.710 13.597 1.00 95.56 243 LEU A C 1
ATOM 1889 O O . LEU A 1 243 ? 7.003 10.117 13.274 1.00 95.56 243 LEU A O 1
ATOM 1893 N N . LYS A 1 244 ? 8.272 8.720 14.485 1.00 96.56 244 LYS A N 1
ATOM 1894 C CA . LYS A 1 244 ? 7.140 8.104 15.195 1.00 96.56 244 LYS A CA 1
ATOM 1895 C C . LYS A 1 244 ? 6.427 9.108 16.102 1.00 96.56 244 LYS A C 1
ATOM 1897 O O . LYS A 1 244 ? 5.200 9.070 16.159 1.00 96.56 244 LYS A O 1
ATOM 1902 N N . ALA A 1 245 ? 7.176 9.978 16.783 1.00 95.69 245 ALA A N 1
ATOM 1903 C CA . ALA A 1 245 ? 6.614 11.038 17.615 1.00 95.69 245 ALA A CA 1
ATOM 1904 C C . ALA A 1 245 ? 5.781 12.018 16.774 1.00 95.69 245 ALA A C 1
ATOM 1906 O O . ALA A 1 245 ? 4.609 12.212 17.079 1.00 95.69 245 ALA A O 1
ATOM 1907 N N . GLU A 1 246 ? 6.323 12.512 15.654 1.00 95.81 246 GLU A N 1
ATOM 1908 C CA . GLU A 1 246 ? 5.586 13.383 14.721 1.00 95.81 246 GLU A CA 1
ATOM 1909 C C . GLU A 1 246 ? 4.283 12.730 14.239 1.00 95.81 246 GLU A C 1
ATOM 1911 O O . GLU A 1 246 ? 3.224 13.349 14.276 1.00 95.81 246 GLU A O 1
ATOM 1916 N N . ILE A 1 247 ? 4.339 11.461 13.820 1.00 95.69 247 ILE A N 1
ATOM 1917 C CA . ILE A 1 247 ? 3.155 10.723 13.353 1.00 95.69 247 ILE A CA 1
ATOM 1918 C C . ILE A 1 247 ? 2.076 10.655 14.438 1.00 95.69 247 ILE A C 1
ATOM 1920 O O . ILE A 1 247 ? 0.888 10.774 14.130 1.00 95.69 247 ILE A O 1
ATOM 1924 N N . LEU A 1 248 ? 2.478 10.411 15.686 1.00 95.19 248 LEU A N 1
ATOM 1925 C CA . LEU A 1 248 ? 1.551 10.294 16.804 1.00 95.19 248 LEU A CA 1
ATOM 1926 C C . LEU A 1 248 ? 0.933 11.650 17.158 1.00 95.19 248 LEU A C 1
ATOM 1928 O O . LEU A 1 248 ? -0.285 11.718 17.316 1.00 95.19 248 LEU A O 1
ATOM 1932 N N . ASP A 1 249 ? 1.743 12.706 17.207 1.00 94.44 249 ASP A N 1
ATOM 1933 C CA . ASP A 1 249 ? 1.297 14.070 17.502 1.00 94.44 249 ASP A CA 1
ATOM 1934 C C . ASP A 1 249 ? 0.294 14.563 16.447 1.00 94.44 249 ASP A C 1
ATOM 1936 O O . ASP A 1 249 ? -0.799 15.025 16.781 1.00 94.44 249 ASP A O 1
ATOM 1940 N N . GLU A 1 250 ? 0.605 14.377 15.162 1.00 92.88 250 GLU A N 1
ATOM 1941 C CA . GLU A 1 250 ? -0.279 14.747 14.050 1.00 92.88 250 GLU A CA 1
ATOM 1942 C C . GLU A 1 250 ? -1.566 13.910 14.026 1.00 92.88 250 GLU A C 1
ATOM 1944 O O . GLU A 1 250 ? -2.650 14.404 13.691 1.00 92.88 250 GLU A O 1
ATOM 1949 N N . TRP A 1 251 ? -1.492 12.632 14.411 1.00 91.81 251 TRP A N 1
ATOM 1950 C CA . TRP A 1 251 ? -2.690 11.812 14.554 1.00 91.81 251 TRP A CA 1
ATOM 1951 C C . TRP A 1 251 ? -3.570 12.306 15.707 1.00 91.81 251 TRP A C 1
ATOM 1953 O O . TRP A 1 251 ? -4.759 12.541 15.477 1.00 91.81 251 TRP A O 1
ATOM 1963 N N . ASP A 1 252 ? -3.005 12.524 16.899 1.00 92.56 252 ASP A N 1
ATOM 1964 C CA . ASP A 1 252 ? -3.725 13.017 18.081 1.00 92.56 252 ASP A CA 1
ATOM 1965 C C . ASP A 1 252 ? -4.373 14.393 17.779 1.00 92.56 252 ASP A C 1
ATOM 1967 O O . ASP A 1 252 ? -5.560 14.599 18.056 1.00 92.56 252 ASP A O 1
ATOM 1971 N N . MET A 1 253 ? -3.663 15.294 17.085 1.00 90.56 253 MET A N 1
ATOM 1972 C CA . MET A 1 253 ? -4.212 16.567 16.593 1.00 90.56 253 MET A CA 1
ATOM 1973 C C . MET A 1 253 ? -5.369 16.376 15.603 1.00 90.56 253 MET A C 1
ATOM 1975 O O . MET A 1 253 ? -6.406 17.034 15.725 1.00 90.56 253 MET A O 1
ATOM 1979 N N . SER A 1 254 ? -5.232 15.462 14.635 1.00 87.56 254 SER A N 1
ATOM 1980 C CA . SER A 1 254 ? -6.288 15.189 13.651 1.00 87.56 254 SER A CA 1
ATOM 1981 C C . SER A 1 254 ? -7.570 14.656 14.300 1.00 87.56 254 SER A C 1
ATOM 1983 O O . SER A 1 254 ? -8.670 15.016 13.874 1.00 87.56 254 SER A O 1
ATOM 1985 N N . GLN A 1 255 ? -7.446 13.840 15.354 1.00 86.88 255 GLN A N 1
ATOM 1986 C CA . GLN A 1 255 ? -8.595 13.326 16.101 1.00 86.88 255 GLN A CA 1
ATOM 1987 C C . GLN A 1 255 ? -9.261 14.421 16.936 1.00 86.88 255 GLN A C 1
ATOM 1989 O O . GLN A 1 255 ? -10.489 14.490 16.968 1.00 86.88 255 GLN A O 1
ATOM 1994 N N . ALA A 1 256 ? -8.478 15.306 17.560 1.00 86.56 256 ALA A N 1
ATOM 1995 C CA . ALA A 1 256 ? -9.012 16.441 18.309 1.00 86.56 256 ALA A CA 1
ATOM 1996 C C . ALA A 1 256 ? -9.807 17.398 17.404 1.00 86.56 256 ALA A C 1
ATOM 1998 O O . ALA A 1 256 ? -10.915 17.801 17.751 1.00 86.56 256 ALA A O 1
ATOM 1999 N N . LEU A 1 257 ? -9.287 17.708 16.211 1.00 82.00 257 LEU A N 1
ATOM 2000 C CA . LEU A 1 257 ? -9.981 18.550 15.231 1.00 82.00 257 LEU A CA 1
ATOM 2001 C C . LEU A 1 257 ? -11.222 17.868 14.643 1.00 82.00 257 LEU A C 1
ATOM 2003 O O . LEU A 1 257 ? -12.246 18.523 14.471 1.00 82.00 257 LEU A O 1
ATOM 2007 N N . GLY A 1 258 ? -11.160 16.561 14.371 1.00 69.12 258 GLY A N 1
ATOM 2008 C CA . GLY A 1 258 ? -12.324 15.789 13.927 1.00 69.12 258 GLY A CA 1
ATOM 2009 C C . GLY A 1 258 ? -13.436 15.746 14.979 1.00 69.12 258 GLY A C 1
ATOM 2010 O O . GLY A 1 258 ? -14.608 15.866 14.637 1.00 69.12 258 GLY A O 1
ATOM 2011 N N . GLY A 1 259 ? -13.072 15.655 16.262 1.00 53.41 259 GLY A N 1
ATOM 2012 C CA . GLY A 1 259 ? -14.015 15.725 17.380 1.00 53.41 259 GLY A CA 1
ATOM 2013 C C . GLY A 1 259 ? -14.650 17.104 17.582 1.00 53.41 259 GLY A C 1
ATOM 2014 O O . GLY A 1 259 ? -15.743 17.179 18.125 1.00 53.41 259 GLY A O 1
ATOM 2015 N N . LEU A 1 260 ? -14.004 18.182 17.124 1.00 36.72 260 LEU A N 1
ATOM 2016 C CA . LEU A 1 260 ? -14.546 19.548 17.164 1.00 36.72 260 LEU A CA 1
ATOM 2017 C C . LEU A 1 260 ? -15.498 19.864 15.996 1.00 36.72 260 LEU A C 1
ATOM 2019 O O . LEU A 1 260 ? -16.161 20.898 16.019 1.00 36.72 260 LEU A O 1
ATOM 2023 N N . MET A 1 261 ? -15.556 19.009 14.970 1.00 29.92 261 MET A N 1
ATOM 2024 C CA . MET A 1 261 ? -16.461 19.163 13.819 1.00 29.92 261 MET A CA 1
ATOM 2025 C C . MET A 1 261 ? -17.761 18.345 13.942 1.00 29.92 261 MET A C 1
ATOM 2027 O O . MET A 1 261 ? -18.533 18.281 12.981 1.00 29.92 261 MET A O 1
ATOM 2031 N N . HIS A 1 262 ? -18.014 17.735 15.101 1.00 34.31 262 HIS A N 1
ATOM 2032 C CA . HIS A 1 262 ? -19.245 17.012 15.430 1.00 34.31 262 HIS A CA 1
ATOM 2033 C C . HIS A 1 262 ? -19.969 17.680 16.597 1.00 34.31 262 HIS A C 1
ATOM 2035 O O . HIS A 1 262 ? -21.220 17.662 16.566 1.00 34.31 262 HIS A O 1
#

Foldseek 3Di:
DQPPQDPVRLVVLVVQLVVLVVVLVVCVVCVPPDDLLVNLLSLLSNLVSCVNVVVLVRSLVSLVVSQVSLVVPPGLLVLLVHDLVSSLSNLVSLLQSLHDDDDDLVVLVVLLVVADQAFAPAAADPLCLVVLDPPDLGSLNQLLLRLVRLCRSVVDPCLRVQLSCVCVVVPPDDDSSNSSSSSSSSQSVQQVVVPPDRSDRSVNSSSNSSLLVQQVPCSSVSSNQSSCSNHVNDPDDDPSVVSSVSSSVSVVVVVVVVVVVD

Secondary structure (DSSP, 8-state):
------HHHHHHHHHHHHHHHHHHHHHHH-GGGS-HHHHHHHHHHHHHHHHHHT-HHHHHHHHHHHHHHHHHHTGGGGGGTS-HHHHHHHHHHHHHHT-----SHHHHHHHHHH------SSPPPGGGGGGTSSS---HHHHHHHHHHHHHHHH--TTHHHHHHHHHHHT-S---HHHHHHHHHHHHHHHHHHHTTS-S--HHHHHHHHHHGGG-TTHHHHHHHHHHHHHHT---PPP-HHHHHHHHHHHHHHHHHHHHTT-

Radius of gyration: 18.99 Å; chains: 1; bounding box: 51×39×44 Å